Protein AF-A0A0F4YP78-F1 (afdb_monomer_lite)

Structure (mmCIF, N/CA/C/O backbone):
data_AF-A0A0F4YP78-F1
#
_entry.id   AF-A0A0F4YP78-F1
#
loop_
_atom_site.group_PDB
_atom_site.id
_atom_site.type_symbol
_atom_site.label_atom_id
_atom_site.label_alt_id
_atom_site.label_comp_id
_atom_site.label_asym_id
_atom_site.label_entity_id
_atom_site.label_seq_id
_atom_site.pdbx_PDB_ins_code
_atom_site.Cartn_x
_atom_site.Cartn_y
_atom_site.Cartn_z
_atom_site.occupancy
_atom_site.B_iso_or_equiv
_atom_site.auth_seq_id
_atom_site.auth_comp_id
_atom_site.auth_asym_id
_atom_site.auth_atom_id
_atom_site.pdbx_PDB_model_num
ATOM 1 N N . MET A 1 1 ? -2.099 15.594 -17.078 1.00 53.84 1 MET A N 1
ATOM 2 C CA . MET A 1 1 ? -1.455 16.012 -15.814 1.00 53.84 1 MET A CA 1
ATOM 3 C C . MET A 1 1 ? -0.494 14.902 -15.404 1.00 53.84 1 MET A C 1
ATOM 5 O O . MET A 1 1 ? -0.903 13.753 -15.462 1.00 53.84 1 MET A O 1
ATOM 9 N N . ASN A 1 2 ? 0.774 15.200 -15.106 1.00 85.25 2 ASN A N 1
ATOM 10 C CA . ASN A 1 2 ? 1.758 14.196 -14.670 1.00 85.25 2 ASN A CA 1
ATOM 11 C C . ASN A 1 2 ? 1.675 14.054 -13.140 1.00 85.25 2 ASN A C 1
ATOM 13 O O . ASN A 1 2 ? 1.808 15.065 -12.454 1.00 85.25 2 ASN A O 1
ATOM 17 N N . GLU A 1 3 ? 1.480 12.836 -12.626 1.00 90.50 3 GLU A N 1
ATOM 18 C CA . GLU A 1 3 ? 1.383 12.524 -11.187 1.00 90.50 3 GLU A CA 1
ATOM 19 C C . GLU A 1 3 ? 2.529 13.145 -10.375 1.00 90.50 3 GLU A C 1
ATOM 21 O O . GLU A 1 3 ? 2.321 13.723 -9.315 1.00 90.50 3 GLU A O 1
ATOM 26 N N . LEU A 1 4 ? 3.748 13.123 -10.926 1.00 90.31 4 LEU A N 1
ATOM 27 C CA . LEU A 1 4 ? 4.929 13.691 -10.278 1.00 90.31 4 LEU A CA 1
ATOM 28 C C . LEU A 1 4 ? 4.830 15.213 -10.097 1.00 90.31 4 LEU A C 1
ATOM 30 O O . LEU A 1 4 ? 5.313 15.756 -9.107 1.00 90.31 4 LEU A O 1
ATOM 34 N N . GLN A 1 5 ? 4.237 15.911 -11.068 1.00 90.88 5 GLN A N 1
ATOM 35 C CA . GLN A 1 5 ? 4.017 17.358 -10.978 1.00 90.88 5 GLN A CA 1
ATOM 36 C C . GLN A 1 5 ? 2.891 17.663 -9.996 1.00 90.88 5 GLN A C 1
ATOM 38 O O . GLN A 1 5 ? 3.011 18.585 -9.196 1.00 90.88 5 GLN A O 1
ATOM 43 N N . TRP A 1 6 ? 1.833 16.850 -10.013 1.00 92.44 6 TRP A N 1
ATOM 44 C CA . TRP A 1 6 ? 0.751 16.971 -9.047 1.00 92.44 6 TRP A CA 1
ATOM 45 C C . TRP A 1 6 ? 1.264 16.803 -7.607 1.00 92.44 6 TRP A C 1
ATOM 47 O O . TRP A 1 6 ? 1.020 17.677 -6.777 1.00 92.44 6 TRP A O 1
ATOM 57 N N . ALA A 1 7 ? 2.069 15.770 -7.335 1.00 93.25 7 ALA A N 1
ATOM 58 C CA . ALA A 1 7 ? 2.615 15.511 -6.003 1.00 93.25 7 ALA A CA 1
ATOM 59 C C . ALA A 1 7 ? 3.475 16.678 -5.492 1.00 93.25 7 ALA A C 1
ATOM 61 O O . ALA A 1 7 ? 3.346 17.090 -4.346 1.00 93.25 7 ALA A O 1
ATOM 62 N N . LYS A 1 8 ? 4.299 17.279 -6.359 1.00 92.81 8 LYS A N 1
ATOM 63 C CA . LYS A 1 8 ? 5.134 18.438 -6.000 1.00 92.81 8 LYS A CA 1
ATOM 64 C C . LYS A 1 8 ? 4.330 19.689 -5.655 1.00 92.81 8 LYS A C 1
ATOM 66 O O . LYS A 1 8 ? 4.763 20.474 -4.820 1.00 92.81 8 LYS A O 1
ATOM 71 N N . SER A 1 9 ? 3.210 19.913 -6.337 1.00 93.69 9 SER A N 1
ATOM 72 C CA . SER A 1 9 ? 2.432 21.147 -6.193 1.00 93.69 9 SER A CA 1
ATOM 73 C C . SER A 1 9 ? 1.326 21.054 -5.146 1.00 93.69 9 SER A C 1
ATOM 75 O O . SER A 1 9 ? 0.954 22.081 -4.580 1.00 93.69 9 SER A O 1
ATOM 77 N N . TYR A 1 10 ? 0.784 19.857 -4.905 1.00 93.44 10 TYR A N 1
ATOM 78 C CA . TYR A 1 10 ? -0.465 19.699 -4.157 1.00 93.44 10 TYR A CA 1
ATOM 79 C C . TYR A 1 10 ? -0.409 18.687 -3.010 1.00 93.44 10 TYR A C 1
ATOM 81 O O . TYR A 1 10 ? -1.218 18.818 -2.089 1.00 93.44 10 TYR A O 1
ATOM 89 N N . ALA A 1 11 ? 0.513 17.716 -3.012 1.00 93.94 11 ALA A N 1
ATOM 90 C CA . ALA A 1 11 ? 0.571 16.741 -1.925 1.00 93.94 11 ALA A CA 1
ATOM 91 C C . ALA A 1 11 ? 1.007 17.415 -0.615 1.00 93.94 11 ALA A C 1
ATOM 93 O O . ALA A 1 11 ? 1.913 18.249 -0.581 1.00 93.94 11 ALA A O 1
ATOM 94 N N . ARG A 1 12 ? 0.345 17.045 0.483 1.00 94.81 12 ARG A N 1
ATOM 95 C CA . ARG A 1 12 ? 0.611 17.565 1.829 1.00 94.81 12 ARG A CA 1
ATOM 96 C C . ARG A 1 12 ? 0.970 16.420 2.763 1.00 94.81 12 ARG A C 1
ATOM 98 O O . ARG A 1 12 ? 0.323 15.382 2.641 1.00 94.81 12 ARG A O 1
ATOM 105 N N . PRO A 1 13 ? 1.927 16.606 3.693 1.00 95.56 13 PRO A N 1
ATOM 106 C CA . PRO A 1 13 ? 2.252 15.594 4.690 1.00 95.56 13 PRO A CA 1
ATOM 107 C C . PRO A 1 13 ? 1.008 15.099 5.427 1.00 95.56 13 PRO A C 1
ATOM 109 O O . PRO A 1 13 ? 0.122 15.894 5.752 1.00 95.56 13 PRO A O 1
ATOM 112 N N . ARG A 1 14 ? 0.957 13.796 5.697 1.00 93.94 14 ARG A N 1
ATOM 113 C CA . ARG A 1 14 ? -0.170 13.139 6.369 1.00 93.94 14 ARG A CA 1
ATOM 114 C C . ARG A 1 14 ? 0.339 12.112 7.369 1.00 93.94 14 ARG A C 1
ATOM 116 O O . ARG A 1 14 ? 1.411 11.541 7.183 1.00 93.94 14 ARG A O 1
ATOM 123 N N . MET A 1 15 ? -0.409 11.895 8.445 1.00 94.50 15 MET A N 1
ATOM 124 C CA . MET A 1 15 ? -0.016 10.904 9.440 1.00 94.50 15 MET A CA 1
ATOM 125 C C . MET A 1 15 ? -0.328 9.495 8.926 1.00 94.50 15 MET A C 1
ATOM 127 O O . MET A 1 15 ? -1.436 9.249 8.461 1.00 94.50 15 MET A O 1
ATOM 131 N N . ASN A 1 16 ? 0.645 8.588 9.014 1.00 93.88 16 ASN A N 1
ATOM 132 C CA . ASN A 1 16 ? 0.468 7.162 8.746 1.00 93.88 16 ASN A CA 1
ATOM 133 C C . ASN A 1 16 ? 0.907 6.388 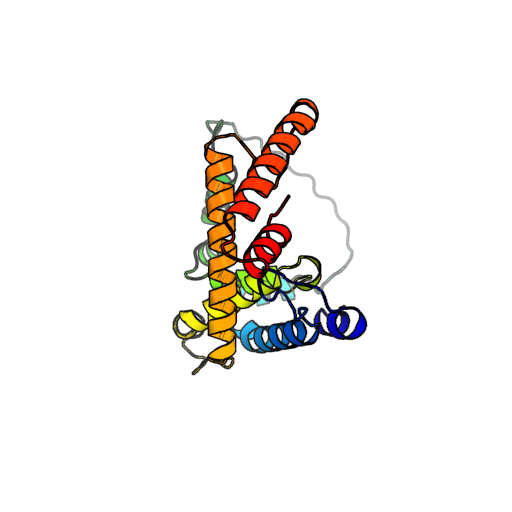9.996 1.00 93.88 16 ASN A C 1
ATOM 135 O O . ASN A 1 16 ? 2.094 6.108 10.174 1.00 93.88 16 ASN A O 1
ATOM 139 N N . TYR A 1 17 ? -0.059 6.044 10.849 1.00 95.12 17 TYR A N 1
ATOM 140 C CA . TYR A 1 17 ? 0.193 5.364 12.122 1.00 95.12 17 TYR A CA 1
ATOM 141 C C . TYR A 1 17 ? 0.724 3.938 11.963 1.00 95.12 17 TYR A C 1
ATOM 143 O O . TYR A 1 17 ? 1.377 3.438 12.875 1.00 95.12 17 TYR A O 1
ATOM 151 N N . TYR A 1 18 ? 0.531 3.314 10.794 1.00 93.81 18 TYR A N 1
ATOM 152 C CA . TYR A 1 18 ? 1.158 2.028 10.484 1.00 93.81 18 TYR A CA 1
ATOM 153 C C . TYR A 1 18 ? 2.679 2.156 10.313 1.00 93.81 18 TYR A C 1
ATOM 155 O O . TYR A 1 18 ? 3.414 1.195 10.525 1.00 93.81 18 TYR A O 1
ATOM 163 N N . ARG A 1 19 ? 3.167 3.353 9.961 1.00 92.44 19 ARG A N 1
ATOM 164 C CA . ARG A 1 19 ? 4.590 3.639 9.742 1.00 92.44 19 ARG A CA 1
ATOM 165 C C . ARG A 1 19 ? 5.250 4.346 10.923 1.00 92.44 19 ARG A C 1
ATOM 167 O O . ARG A 1 19 ? 6.400 4.053 11.247 1.00 92.44 19 ARG A O 1
ATOM 174 N N . SER A 1 20 ? 4.575 5.323 11.529 1.00 93.31 20 SER A N 1
ATOM 175 C CA . SER A 1 20 ? 5.106 6.094 12.656 1.00 93.31 20 SER A CA 1
ATOM 176 C C . SER A 1 20 ? 4.002 6.787 13.454 1.00 93.31 20 SER A C 1
ATOM 178 O O . SER A 1 20 ? 3.029 7.283 12.898 1.00 93.31 20 SER A O 1
ATOM 180 N N . MET A 1 21 ? 4.211 6.889 14.768 1.00 93.69 21 MET A N 1
ATOM 181 C CA . MET A 1 21 ? 3.357 7.659 15.682 1.00 93.69 21 MET A CA 1
ATOM 182 C C . MET A 1 21 ? 3.727 9.147 15.756 1.00 93.69 21 MET A C 1
ATOM 184 O O . MET A 1 21 ? 2.937 9.956 16.233 1.00 93.69 21 MET A O 1
ATOM 188 N N . GLU A 1 22 ? 4.937 9.507 15.327 1.00 92.75 22 GLU A N 1
ATOM 189 C CA . GLU A 1 22 ? 5.523 10.835 15.562 1.00 92.75 22 GLU A CA 1
ATOM 190 C C . GLU A 1 22 ? 5.808 11.581 14.259 1.00 92.75 22 GLU A C 1
ATOM 192 O O . GLU A 1 22 ? 5.744 12.811 14.208 1.00 92.75 22 GLU A O 1
ATOM 197 N N . HIS A 1 23 ? 6.141 10.849 13.196 1.00 93.94 23 HIS A N 1
ATOM 198 C CA . HIS A 1 23 ? 6.606 11.432 11.948 1.00 93.94 23 HIS A CA 1
ATOM 199 C C . HIS A 1 23 ? 5.591 11.189 10.830 1.00 93.94 23 HIS A C 1
ATOM 201 O O . HIS A 1 23 ? 5.348 10.034 10.477 1.00 93.94 23 HIS A O 1
ATOM 207 N N . PRO A 1 24 ? 5.014 12.253 10.242 1.00 94.50 24 PRO A N 1
ATOM 208 C CA . PRO A 1 24 ? 4.116 12.094 9.113 1.00 94.50 24 PRO A CA 1
ATOM 209 C C . PRO A 1 24 ? 4.869 11.567 7.891 1.00 94.50 24 PRO A C 1
ATOM 211 O O . PRO A 1 24 ? 6.051 11.850 7.685 1.00 94.50 24 PRO A O 1
ATOM 214 N N . GLU A 1 25 ? 4.146 10.849 7.042 1.00 93.88 25 GLU A N 1
ATOM 215 C CA . GLU A 1 25 ? 4.590 10.538 5.694 1.00 93.88 25 GLU A CA 1
ATOM 216 C C . GLU A 1 25 ? 4.619 11.825 4.866 1.00 93.88 25 GLU A C 1
ATOM 218 O O . GLU A 1 25 ? 3.674 12.625 4.883 1.00 93.88 25 GLU A O 1
ATOM 223 N N . THR A 1 26 ? 5.720 12.045 4.151 1.00 95.19 26 THR A N 1
ATOM 224 C CA . THR A 1 26 ? 5.970 13.291 3.423 1.00 95.19 26 THR A CA 1
ATOM 225 C C . THR A 1 26 ? 5.747 13.122 1.919 1.00 95.19 26 THR A C 1
ATOM 227 O O . THR A 1 26 ? 5.953 12.032 1.382 1.00 95.19 26 THR A O 1
ATOM 230 N N . PRO A 1 27 ? 5.384 14.193 1.189 1.00 95.00 27 PRO A N 1
ATOM 231 C CA . PRO A 1 27 ? 5.344 14.160 -0.273 1.00 95.00 27 PRO A CA 1
ATOM 232 C C . PRO A 1 27 ? 6.657 13.681 -0.906 1.00 95.00 27 PRO A C 1
ATOM 234 O O . PRO A 1 27 ? 6.632 13.037 -1.954 1.00 95.00 27 PRO A O 1
ATOM 237 N N . ASP A 1 28 ? 7.796 13.943 -0.261 1.00 95.62 28 ASP A N 1
ATOM 238 C CA . ASP A 1 28 ? 9.112 13.504 -0.728 1.00 95.62 28 ASP A CA 1
ATOM 239 C C . ASP A 1 28 ? 9.262 11.977 -0.709 1.00 95.62 28 ASP A C 1
ATOM 241 O O . ASP A 1 28 ? 9.860 11.418 -1.633 1.00 95.62 28 ASP A O 1
ATOM 245 N N . ASP A 1 29 ? 8.660 11.284 0.267 1.00 93.69 29 ASP A N 1
ATOM 246 C CA . ASP A 1 29 ? 8.590 9.817 0.278 1.00 93.69 29 ASP A CA 1
ATOM 247 C C . ASP A 1 29 ? 7.898 9.303 -0.995 1.00 93.69 29 ASP A C 1
ATOM 249 O O . ASP A 1 29 ? 8.393 8.393 -1.669 1.00 93.69 29 ASP A O 1
ATOM 253 N N . TYR A 1 30 ? 6.779 9.928 -1.371 1.00 94.94 30 TYR A N 1
ATOM 254 C CA . TYR A 1 30 ? 6.024 9.545 -2.560 1.00 94.94 30 TYR A CA 1
ATOM 255 C C . TYR A 1 30 ? 6.728 9.909 -3.865 1.00 94.94 30 TYR A C 1
ATOM 257 O O . TYR A 1 30 ? 6.816 9.083 -4.775 1.00 94.94 30 TYR A O 1
ATOM 265 N N . ILE A 1 31 ? 7.295 11.111 -3.953 1.00 95.94 31 ILE A N 1
ATOM 266 C CA . ILE A 1 31 ? 8.070 11.572 -5.111 1.00 95.94 31 ILE A CA 1
ATOM 267 C C . ILE A 1 31 ? 9.289 10.668 -5.337 1.00 95.94 31 ILE A C 1
ATOM 269 O O . ILE A 1 31 ? 9.586 10.305 -6.483 1.00 95.94 31 ILE A O 1
ATOM 273 N N . SER A 1 32 ? 9.979 10.268 -4.264 1.00 96.12 32 SER A N 1
ATOM 274 C CA . SER A 1 32 ? 11.085 9.308 -4.318 1.00 96.12 32 SER A CA 1
ATOM 275 C C . SER A 1 32 ? 10.617 7.965 -4.882 1.00 96.12 32 SER A C 1
ATOM 277 O O . SER A 1 32 ? 11.227 7.429 -5.814 1.00 96.12 32 SER A O 1
ATOM 279 N N . LEU A 1 33 ? 9.482 7.455 -4.399 1.00 96.12 33 LEU A N 1
ATOM 280 C CA . LEU A 1 33 ? 8.928 6.178 -4.840 1.00 96.12 33 LEU A CA 1
ATOM 281 C C . LEU A 1 33 ? 8.454 6.205 -6.303 1.00 96.12 33 LEU A C 1
ATOM 283 O O . LEU A 1 33 ? 8.761 5.286 -7.064 1.00 96.12 33 LEU A O 1
ATOM 287 N N . LEU A 1 34 ? 7.800 7.287 -6.737 1.00 95.94 34 LEU A N 1
ATOM 288 C CA . LEU A 1 34 ? 7.454 7.522 -8.143 1.00 95.94 34 LEU A CA 1
ATOM 289 C C . LEU A 1 34 ? 8.701 7.575 -9.028 1.00 95.94 34 LEU A C 1
ATOM 291 O O . LEU A 1 34 ? 8.722 6.986 -10.106 1.00 95.94 34 LEU A O 1
ATOM 295 N N . SER A 1 35 ? 9.760 8.242 -8.570 1.00 96.12 35 SER A N 1
ATOM 296 C CA . SER A 1 35 ? 11.020 8.331 -9.313 1.00 96.12 35 SER A CA 1
ATOM 297 C C . SER A 1 35 ? 11.673 6.956 -9.483 1.00 96.12 35 SER A C 1
ATOM 299 O O . SER A 1 35 ? 12.192 6.645 -10.555 1.00 96.12 35 SER A O 1
ATOM 301 N N . ARG A 1 36 ? 11.610 6.102 -8.453 1.00 97.44 36 ARG A N 1
ATOM 302 C CA . ARG A 1 36 ? 12.039 4.696 -8.527 1.00 97.44 36 ARG A CA 1
ATOM 303 C C . ARG A 1 36 ? 11.170 3.902 -9.506 1.00 97.44 36 ARG A C 1
ATOM 305 O O . ARG A 1 36 ? 11.707 3.227 -10.380 1.00 97.44 36 ARG A O 1
ATOM 312 N N . TYR A 1 37 ? 9.849 4.038 -9.426 1.00 96.44 37 TYR A N 1
ATOM 313 C CA . TYR A 1 37 ? 8.928 3.406 -10.372 1.00 96.44 37 TYR A CA 1
ATOM 314 C C . TYR A 1 37 ? 9.220 3.801 -11.825 1.00 96.44 37 TYR A C 1
ATOM 316 O O . TYR A 1 37 ? 9.281 2.925 -12.681 1.00 96.44 37 TYR A O 1
ATOM 324 N N . LEU A 1 38 ? 9.482 5.079 -12.115 1.00 95.25 38 LEU A N 1
ATOM 325 C CA . LEU A 1 38 ? 9.777 5.541 -13.477 1.00 95.25 38 LEU A CA 1
ATOM 326 C C . LEU A 1 38 ? 11.057 4.922 -14.060 1.00 95.25 38 LEU A C 1
ATOM 328 O O . LEU A 1 38 ? 11.125 4.712 -15.268 1.00 95.25 38 LEU A O 1
ATOM 332 N N . LYS A 1 39 ? 12.044 4.577 -13.222 1.00 95.62 39 LYS A N 1
ATOM 333 C CA . LYS A 1 39 ? 13.236 3.823 -13.655 1.00 95.62 39 LYS A CA 1
ATOM 334 C C . LYS A 1 39 ? 12.917 2.365 -13.998 1.00 95.62 39 LYS A C 1
ATOM 336 O O . LYS A 1 39 ? 13.588 1.784 -14.843 1.00 95.62 39 LYS A O 1
ATOM 341 N N . LEU A 1 40 ? 11.911 1.777 -13.348 1.00 95.12 40 LEU A N 1
ATOM 342 C CA . LEU A 1 40 ? 11.483 0.391 -13.567 1.00 95.12 40 LEU A CA 1
ATOM 343 C C . LEU A 1 40 ? 10.460 0.261 -14.702 1.00 95.12 40 LEU A C 1
ATOM 345 O O . LEU A 1 40 ? 10.451 -0.752 -15.396 1.00 95.12 40 LEU A O 1
ATOM 349 N N . ALA A 1 41 ? 9.621 1.277 -14.917 1.00 93.94 41 ALA A N 1
ATOM 350 C CA . ALA A 1 41 ? 8.484 1.247 -15.834 1.00 93.94 41 ALA A CA 1
ATOM 351 C C . ALA A 1 41 ? 8.802 0.729 -17.255 1.00 93.94 41 ALA A C 1
ATOM 353 O O . ALA A 1 41 ? 8.021 -0.093 -17.744 1.00 93.94 41 ALA A O 1
ATOM 354 N N . PRO A 1 42 ? 9.934 1.092 -17.903 1.00 92.50 42 PRO A N 1
ATOM 355 C CA . PRO A 1 42 ? 10.280 0.570 -19.229 1.00 92.50 42 PRO A CA 1
ATOM 356 C C . PRO A 1 42 ? 10.415 -0.958 -19.288 1.00 92.50 42 PRO A C 1
ATOM 358 O O . PRO A 1 42 ? 10.181 -1.553 -20.334 1.00 92.50 42 PRO A O 1
ATOM 361 N N . TYR A 1 43 ? 10.756 -1.597 -18.167 1.00 91.88 43 TYR A N 1
ATOM 362 C CA . TYR A 1 43 ? 10.971 -3.043 -18.068 1.00 91.88 43 TYR A CA 1
ATOM 363 C C . TYR A 1 43 ? 9.709 -3.814 -17.659 1.00 91.88 43 TYR A C 1
ATOM 3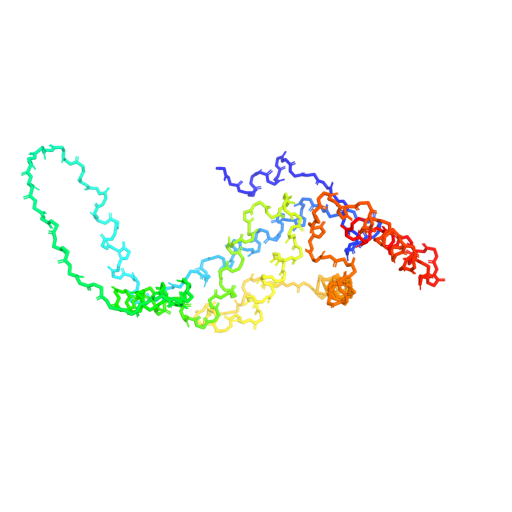65 O O . TYR A 1 43 ? 9.650 -5.040 -17.780 1.00 91.88 43 TYR A O 1
ATOM 373 N N . LEU A 1 44 ? 8.683 -3.115 -17.161 1.00 90.06 44 LEU A N 1
ATOM 374 C CA . LEU A 1 44 ? 7.422 -3.731 -16.739 1.00 90.06 44 LEU A CA 1
ATOM 375 C C . LEU A 1 44 ? 6.510 -4.041 -17.928 1.00 90.06 44 LEU A C 1
ATOM 377 O O . LEU A 1 44 ? 5.740 -5.003 -17.871 1.00 90.06 44 LEU A O 1
ATOM 381 N N . VAL A 1 45 ? 6.624 -3.269 -19.011 1.00 81.12 45 VAL A N 1
ATOM 382 C CA . VAL A 1 45 ? 5.904 -3.516 -20.262 1.00 81.12 45 VAL A CA 1
ATOM 383 C C . VAL A 1 45 ? 6.529 -4.727 -20.950 1.00 81.12 45 VAL A C 1
ATOM 385 O O . VAL A 1 45 ? 7.723 -4.764 -21.230 1.00 81.12 45 VAL A O 1
ATOM 388 N N . THR A 1 46 ? 5.729 -5.763 -21.193 1.00 66.69 46 THR A N 1
ATOM 389 C CA . THR A 1 46 ? 6.211 -6.978 -21.849 1.00 66.69 46 THR A CA 1
ATOM 390 C C . THR A 1 46 ? 6.553 -6.687 -23.307 1.00 66.69 46 THR A C 1
ATOM 392 O O . THR A 1 46 ? 5.651 -6.588 -24.139 1.00 66.69 46 THR A O 1
ATOM 395 N N . ASN A 1 47 ? 7.842 -6.646 -23.638 1.00 54.59 47 ASN A N 1
ATOM 396 C CA . ASN A 1 47 ? 8.310 -6.781 -25.016 1.00 54.59 47 ASN A CA 1
ATOM 397 C C . ASN A 1 47 ? 8.240 -8.259 -25.414 1.00 54.59 47 ASN A C 1
ATOM 399 O O . ASN A 1 47 ? 9.259 -8.930 -25.551 1.00 54.59 47 ASN A O 1
ATOM 403 N N . SER A 1 48 ? 7.029 -8.806 -25.554 1.00 49.00 48 SER A N 1
ATOM 404 C CA . SER A 1 48 ? 6.909 -10.081 -26.257 1.00 49.00 48 SER A CA 1
ATOM 405 C C . SER A 1 48 ? 7.193 -9.818 -27.740 1.00 49.00 48 SER A C 1
ATOM 407 O O . SER A 1 48 ? 6.525 -8.955 -28.321 1.00 49.00 48 SER A O 1
ATOM 409 N N . PRO A 1 49 ? 8.107 -10.556 -28.395 1.00 49.56 49 PRO A N 1
ATOM 410 C CA . PRO A 1 49 ? 8.329 -10.430 -29.836 1.00 49.56 49 PRO A CA 1
ATOM 411 C C . PRO A 1 49 ? 7.050 -10.684 -30.656 1.00 49.56 49 PRO A C 1
ATOM 413 O O . PRO A 1 49 ? 6.929 -10.176 -31.766 1.00 49.56 49 PRO A O 1
ATOM 416 N N . SER A 1 50 ? 6.049 -11.377 -30.093 1.00 48.97 50 SER A N 1
ATOM 417 C CA . SER A 1 50 ? 4.730 -11.558 -30.718 1.00 48.97 50 SER A CA 1
ATOM 418 C C . SER A 1 50 ? 3.839 -10.310 -30.692 1.00 48.97 50 SER A C 1
ATOM 420 O O . SER A 1 50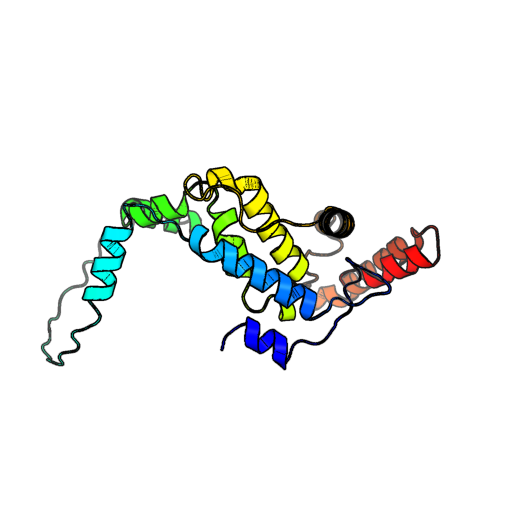 ? 2.908 -10.219 -31.483 1.00 48.97 50 SER A O 1
ATOM 422 N N . VAL A 1 51 ? 4.090 -9.351 -29.794 1.00 47.97 51 VAL A N 1
ATOM 423 C CA . VAL A 1 51 ? 3.265 -8.142 -29.632 1.00 47.97 51 VAL A CA 1
ATOM 424 C C . VAL A 1 51 ? 3.732 -7.031 -30.575 1.00 47.97 51 VAL A C 1
ATOM 426 O O . VAL A 1 51 ? 2.889 -6.293 -31.078 1.00 47.97 51 VAL A O 1
ATOM 429 N N . ASN A 1 52 ? 5.024 -6.970 -30.927 1.00 42.97 52 ASN A N 1
ATOM 430 C CA . ASN A 1 52 ? 5.571 -5.964 -31.854 1.00 42.97 52 ASN A CA 1
ATOM 431 C C . ASN A 1 52 ? 4.907 -5.973 -33.245 1.00 42.97 52 ASN A C 1
ATOM 433 O O . ASN A 1 52 ? 4.754 -4.912 -33.847 1.00 42.97 52 ASN A O 1
ATOM 437 N N . GLY A 1 53 ? 4.437 -7.130 -33.730 1.00 44.59 53 GLY A N 1
ATOM 438 C CA . GLY A 1 53 ? 3.660 -7.209 -34.976 1.00 44.59 53 GLY A CA 1
ATOM 439 C C . GLY A 1 53 ? 2.261 -6.584 -34.875 1.00 44.59 53 GLY A C 1
ATOM 440 O O . GLY A 1 53 ? 1.757 -6.030 -35.849 1.00 44.59 53 GLY A O 1
ATOM 441 N N . TYR A 1 54 ? 1.649 -6.604 -33.687 1.00 43.97 54 TYR A N 1
ATOM 442 C CA . TYR A 1 54 ? 0.302 -6.076 -33.453 1.00 43.97 54 TYR A CA 1
ATOM 443 C C . TYR A 1 54 ? 0.289 -4.573 -33.149 1.00 43.97 54 TYR A C 1
ATOM 445 O O . TYR A 1 54 ? -0.611 -3.878 -33.622 1.00 43.97 54 TYR A O 1
ATOM 453 N N . ILE A 1 55 ? 1.284 -4.038 -32.423 1.00 44.62 55 ILE A N 1
ATOM 454 C CA . ILE A 1 55 ? 1.338 -2.585 -32.145 1.00 44.62 55 ILE A CA 1
ATOM 455 C C . ILE A 1 55 ? 1.556 -1.791 -33.441 1.00 44.62 55 ILE A C 1
ATOM 457 O O . ILE A 1 55 ? 0.979 -0.717 -33.611 1.00 44.62 55 ILE A O 1
ATOM 461 N N . SER A 1 56 ? 2.314 -2.355 -34.392 1.00 42.53 56 SER A N 1
ATOM 462 C CA . SER A 1 56 ? 2.486 -1.752 -35.715 1.00 42.53 56 SER A CA 1
ATOM 463 C C . SER A 1 56 ? 1.180 -1.730 -36.519 1.00 42.53 56 SER A C 1
ATOM 465 O O . SER A 1 56 ? 0.907 -0.735 -37.174 1.00 42.53 56 SER A O 1
ATOM 467 N N . GLY A 1 57 ? 0.336 -2.767 -36.445 1.00 38.53 57 GLY A N 1
ATOM 468 C CA . GLY A 1 57 ? -0.958 -2.785 -37.147 1.00 38.53 57 GLY A CA 1
ATOM 469 C C . GLY A 1 57 ? -2.010 -1.843 -36.544 1.00 38.53 57 GLY A C 1
ATOM 470 O O . GLY A 1 57 ? -2.803 -1.241 -37.270 1.00 38.53 57 GLY A O 1
ATOM 471 N N . PHE A 1 58 ? -2.002 -1.663 -35.220 1.00 38.28 58 PHE A N 1
ATOM 472 C CA . PHE A 1 58 ? -2.981 -0.806 -34.542 1.00 38.28 58 PHE A CA 1
ATOM 473 C C . PHE A 1 58 ? 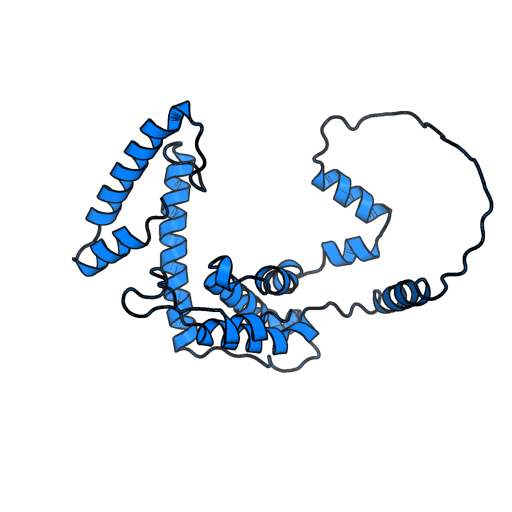-2.685 0.692 -34.728 1.00 38.28 58 PHE A C 1
ATOM 475 O O . PHE A 1 58 ? -3.614 1.482 -34.887 1.00 38.28 58 PHE A O 1
ATOM 482 N N . LEU A 1 59 ? -1.406 1.086 -34.779 1.00 36.53 59 LEU A N 1
ATOM 483 C CA . LEU A 1 59 ? -1.008 2.479 -35.024 1.00 36.53 59 LEU A CA 1
ATOM 484 C C . LEU A 1 59 ? -1.121 2.891 -36.502 1.00 36.53 59 LEU A C 1
ATOM 486 O O . LEU A 1 59 ? -1.351 4.065 -36.779 1.00 36.53 59 LEU A O 1
ATOM 490 N N . THR A 1 60 ? -1.039 1.955 -37.453 1.00 36.03 60 THR A N 1
ATOM 491 C CA . THR A 1 60 ? -1.227 2.263 -38.885 1.00 36.03 60 THR A CA 1
ATOM 492 C C . THR A 1 60 ? -2.701 2.435 -39.277 1.00 36.03 60 THR A C 1
ATOM 494 O O . THR A 1 60 ? -2.992 3.106 -40.261 1.00 36.03 60 THR A O 1
ATOM 497 N N . THR A 1 61 ? -3.653 1.918 -38.491 1.00 35.19 61 THR A N 1
ATOM 498 C CA . THR A 1 61 ? -5.091 1.970 -38.842 1.00 35.19 61 THR A CA 1
ATOM 499 C C . THR A 1 61 ? -5.830 3.190 -38.255 1.00 35.19 61 THR A C 1
ATOM 501 O O . THR A 1 61 ? -7.033 3.333 -38.437 1.00 35.19 61 THR A O 1
ATOM 504 N N . GLN A 1 62 ? -5.137 4.106 -37.566 1.00 45.25 62 GLN A N 1
ATOM 505 C CA . GLN A 1 62 ? -5.730 5.331 -36.988 1.00 45.25 62 GLN A CA 1
ATOM 506 C C . GLN A 1 62 ? -5.170 6.636 -37.589 1.00 45.25 62 GLN A C 1
ATOM 508 O O . GLN A 1 62 ? -5.304 7.700 -36.991 1.00 45.25 62 GLN A O 1
ATOM 513 N N . ILE A 1 63 ? -4.586 6.589 -38.795 1.00 44.16 63 ILE A N 1
ATOM 514 C CA . ILE A 1 63 ? -4.292 7.790 -39.601 1.00 44.16 63 ILE A CA 1
ATOM 515 C C . ILE A 1 63 ? -4.744 7.556 -41.049 1.00 44.16 63 ILE A C 1
ATOM 517 O O . ILE A 1 63 ? -3.951 7.414 -41.974 1.00 44.16 63 ILE A O 1
ATOM 521 N N . SER A 1 64 ? -6.056 7.468 -41.238 1.00 31.83 64 SER A N 1
ATOM 522 C CA . SER A 1 64 ? -6.742 7.821 -42.487 1.00 31.83 64 SER A CA 1
ATOM 523 C C . SER A 1 64 ? -8.211 8.013 -42.153 1.00 31.83 64 SER A C 1
ATOM 525 O O . SER A 1 64 ? -9.022 7.095 -42.235 1.00 31.83 64 SER A O 1
ATOM 527 N N . THR A 1 65 ? -8.533 9.217 -41.692 1.00 35.12 65 THR A N 1
ATOM 528 C CA . THR A 1 65 ? -9.911 9.685 -41.609 1.00 35.12 65 THR A CA 1
ATOM 529 C C . THR A 1 65 ? -10.237 10.324 -42.949 1.00 35.12 65 THR A C 1
ATOM 531 O O . THR A 1 65 ? -10.051 11.525 -43.104 1.00 35.12 65 THR A O 1
ATOM 534 N N . ASP A 1 66 ? -10.712 9.526 -43.902 1.00 27.80 66 ASP A N 1
ATOM 535 C CA . ASP A 1 66 ? -11.448 10.060 -45.043 1.00 27.80 66 ASP A CA 1
ATOM 536 C C . ASP A 1 66 ? -12.928 9.730 -44.878 1.00 27.80 66 ASP A C 1
ATOM 538 O O . ASP A 1 66 ? -13.355 8.580 -44.757 1.00 27.80 66 ASP A O 1
ATOM 542 N N . ALA A 1 67 ? -13.701 10.808 -44.810 1.00 38.44 67 ALA A N 1
ATOM 543 C CA . ALA A 1 67 ? -15.144 10.816 -44.797 1.00 38.44 67 ALA A CA 1
ATOM 544 C C . ALA A 1 67 ? -15.677 10.355 -46.161 1.00 38.44 67 ALA A C 1
ATOM 546 O O . ALA A 1 67 ? -15.378 10.951 -47.192 1.00 38.44 67 ALA A O 1
ATOM 547 N N . GLY A 1 68 ? -16.523 9.328 -46.159 1.00 28.48 68 GLY A N 1
ATOM 548 C CA . GLY A 1 68 ? -17.228 8.875 -47.352 1.00 28.48 68 GLY A CA 1
ATOM 549 C C . GLY A 1 68 ? -18.310 7.872 -46.987 1.00 28.48 68 GLY A C 1
ATOM 550 O O . GLY A 1 68 ? -18.020 6.743 -46.611 1.00 28.48 68 GLY A O 1
ATOM 551 N N . ALA A 1 69 ? -19.564 8.311 -47.056 1.00 36.16 69 ALA A N 1
ATOM 552 C CA . ALA A 1 69 ? -20.746 7.484 -46.863 1.00 36.16 69 ALA A CA 1
ATOM 553 C C . ALA A 1 69 ? -20.785 6.292 -47.834 1.00 36.16 69 ALA A C 1
ATOM 555 O O . ALA A 1 69 ? -20.346 6.432 -48.970 1.00 36.16 69 ALA A O 1
ATOM 556 N N . LEU A 1 70 ? -21.398 5.179 -47.410 1.00 29.59 70 LEU A N 1
ATOM 557 C CA . LEU A 1 70 ? -22.404 4.415 -48.167 1.00 29.59 70 LEU A CA 1
ATOM 558 C C . LEU A 1 70 ? -22.933 3.252 -47.309 1.00 29.59 70 LEU A C 1
ATOM 560 O O . LEU A 1 70 ? -22.192 2.590 -46.588 1.00 29.59 70 LEU A O 1
ATOM 564 N N . GLY A 1 71 ? -24.252 3.064 -47.359 1.00 30.42 71 GLY A N 1
ATOM 565 C CA . GLY A 1 71 ? -24.981 2.070 -46.582 1.00 30.42 71 GLY A CA 1
ATOM 566 C C . GLY A 1 71 ? -24.692 0.625 -46.987 1.00 30.42 71 GLY A C 1
ATOM 567 O O . GLY A 1 71 ? -24.304 0.328 -48.113 1.00 30.42 71 GLY A O 1
ATOM 568 N N . GLY A 1 72 ? -24.957 -0.276 -46.046 1.00 26.80 72 GLY A N 1
ATOM 569 C CA . GLY A 1 72 ? -24.890 -1.717 -46.240 1.00 26.80 72 GLY A CA 1
ATOM 570 C C . GLY A 1 72 ? -25.562 -2.423 -45.072 1.00 26.80 72 GLY A C 1
ATOM 571 O O . GLY A 1 72 ? -24.941 -2.701 -44.052 1.00 26.80 72 GLY A O 1
ATOM 572 N N . SER A 1 73 ? -26.860 -2.665 -45.210 1.00 32.06 73 SER A N 1
ATOM 573 C CA . SER A 1 73 ? -27.630 -3.610 -44.409 1.00 32.06 73 SER A CA 1
ATOM 574 C C . SER A 1 73 ? -27.103 -5.033 -44.612 1.00 32.06 73 SER A C 1
ATOM 576 O O . SER A 1 73 ? -26.885 -5.429 -45.753 1.00 32.06 73 SER A O 1
ATOM 578 N N . SER A 1 74 ? -26.943 -5.799 -43.524 1.00 34.44 74 SER A N 1
ATOM 579 C CA . SER A 1 74 ? -27.068 -7.275 -43.407 1.00 34.44 74 SER A CA 1
ATOM 580 C C . SER A 1 74 ? -26.375 -7.741 -42.125 1.00 34.44 74 SER A C 1
ATOM 582 O O . SER A 1 74 ? -25.348 -7.193 -41.758 1.00 34.44 74 SER A O 1
ATOM 584 N N . GLN A 1 75 ? -26.791 -8.760 -41.389 1.00 30.41 75 GLN A N 1
ATOM 585 C CA . GLN A 1 75 ? -28.007 -9.559 -41.294 1.00 30.41 75 GLN A CA 1
ATOM 586 C C . GLN A 1 75 ? -27.879 -10.207 -39.910 1.00 30.41 75 GLN A C 1
ATOM 588 O O . GLN A 1 75 ? -26.800 -10.658 -39.527 1.00 30.41 75 GLN A O 1
ATOM 593 N N . SER A 1 76 ? -28.968 -10.228 -39.151 1.00 36.59 76 SER A N 1
ATOM 594 C CA . SER A 1 76 ? -29.031 -10.953 -37.890 1.00 36.59 76 SER A CA 1
ATOM 595 C C . SER A 1 76 ? -29.179 -12.438 -38.210 1.00 36.59 76 SER A C 1
ATOM 597 O O . SER A 1 76 ? -30.230 -12.856 -38.690 1.00 36.59 76 SER A O 1
ATOM 599 N N . THR A 1 77 ? -28.142 -13.237 -37.974 1.00 30.22 77 THR A N 1
ATOM 600 C CA . THR A 1 77 ? -28.278 -14.695 -37.914 1.00 30.22 77 THR A CA 1
ATOM 601 C C . THR A 1 77 ? -28.294 -15.112 -36.455 1.00 30.22 77 THR A C 1
ATOM 603 O O . THR A 1 77 ? -27.256 -15.332 -35.830 1.00 30.22 77 THR A O 1
ATOM 606 N N . ALA A 1 78 ? -29.507 -15.214 -35.917 1.00 39.09 78 ALA A N 1
ATOM 607 C CA . ALA A 1 78 ? -29.779 -16.009 -34.737 1.00 39.09 78 ALA A CA 1
ATOM 608 C C . ALA A 1 78 ? -29.352 -17.456 -35.016 1.00 39.09 78 ALA A C 1
ATOM 610 O O . ALA A 1 78 ? -29.829 -18.077 -35.961 1.00 39.09 78 ALA A O 1
ATOM 611 N N . THR A 1 79 ? -28.449 -17.992 -34.199 1.00 32.91 79 THR A N 1
ATOM 612 C CA . THR A 1 79 ? -28.261 -19.439 -34.080 1.00 32.91 79 THR A CA 1
ATOM 613 C C . THR A 1 79 ? -28.363 -19.793 -32.604 1.00 32.91 79 THR A C 1
ATOM 615 O O . THR A 1 79 ? -27.489 -19.458 -31.812 1.00 32.91 79 THR A O 1
ATOM 618 N N . THR A 1 80 ? -29.522 -20.365 -32.281 1.00 33.78 80 THR A N 1
ATOM 619 C CA . THR A 1 80 ? -29.745 -21.524 -31.408 1.00 33.78 80 THR A CA 1
ATOM 620 C C . THR A 1 80 ? -28.951 -21.584 -30.105 1.00 33.78 80 THR A C 1
ATOM 622 O O . THR A 1 80 ? -27.752 -21.844 -30.087 1.00 33.78 80 THR A O 1
ATOM 625 N N . GLY A 1 81 ? -29.671 -21.406 -28.996 1.00 43.91 81 GLY A N 1
ATOM 626 C CA . GLY A 1 81 ? -29.155 -21.676 -27.663 1.00 43.91 81 GLY A CA 1
ATOM 627 C C . GLY A 1 81 ? -28.931 -23.164 -27.419 1.00 43.91 81 GLY A C 1
ATOM 628 O O . GLY A 1 81 ? -29.725 -23.988 -27.864 1.00 43.91 81 GLY A O 1
ATOM 629 N N . ASP A 1 82 ? -27.882 -23.470 -26.658 1.00 39.66 82 ASP A N 1
ATOM 630 C CA . ASP A 1 82 ? -27.862 -24.633 -25.779 1.00 39.66 82 ASP A CA 1
ATOM 631 C C . ASP A 1 82 ? -26.829 -24.435 -24.647 1.00 39.66 82 ASP A C 1
ATOM 633 O O . ASP A 1 82 ? -25.672 -24.087 -24.885 1.00 39.66 82 ASP A O 1
ATOM 637 N N . GLY A 1 83 ? -27.282 -24.594 -23.399 1.00 45.19 83 GLY A N 1
ATOM 638 C CA . GLY A 1 83 ? -26.466 -24.926 -22.223 1.00 45.19 83 GLY A CA 1
ATOM 639 C C . GLY A 1 83 ? -25.385 -23.965 -21.694 1.00 45.19 83 GLY A C 1
ATOM 640 O O . GLY A 1 83 ? -24.241 -24.391 -21.570 1.00 45.19 83 GLY A O 1
ATOM 641 N N . LYS A 1 84 ? -25.697 -22.732 -21.252 1.00 51.31 84 LYS A N 1
ATOM 642 C CA . LYS A 1 84 ? -24.800 -21.967 -20.335 1.00 51.31 84 LYS A CA 1
ATOM 643 C C . LYS A 1 84 ? -25.541 -21.172 -19.253 1.00 51.31 84 LYS A C 1
ATOM 645 O O . LYS A 1 84 ? -25.246 -20.006 -19.008 1.00 51.31 84 LYS A O 1
ATOM 650 N N . GLN A 1 85 ? -26.505 -21.790 -18.577 1.00 51.34 85 GLN A N 1
ATOM 651 C CA . GLN A 1 85 ? -27.091 -21.209 -17.366 1.00 51.34 85 GLN A CA 1
ATOM 652 C C . GLN A 1 85 ? -26.278 -21.697 -16.159 1.00 51.34 85 GLN A C 1
ATOM 654 O O . GLN A 1 85 ? -26.423 -22.835 -15.731 1.00 51.34 85 GLN A O 1
ATOM 659 N N . GLY A 1 86 ? -25.354 -20.855 -15.678 1.00 65.75 86 GLY A N 1
ATOM 660 C CA . GLY A 1 86 ? -24.542 -21.128 -14.480 1.00 65.75 86 GLY A CA 1
ATOM 661 C C . GLY A 1 86 ? -23.022 -21.005 -14.636 1.00 65.75 86 GLY A C 1
ATOM 662 O O . GLY A 1 86 ? -22.303 -21.308 -13.689 1.00 65.75 86 GLY A O 1
ATOM 663 N N . MET A 1 87 ? -22.499 -20.576 -15.791 1.00 68.44 87 MET A N 1
ATOM 664 C CA . MET A 1 87 ? -21.053 -20.367 -15.934 1.00 68.44 87 MET A CA 1
ATOM 665 C C . MET A 1 87 ? -20.633 -19.036 -15.299 1.00 68.44 87 MET A C 1
ATOM 667 O O . MET A 1 87 ? -21.199 -17.995 -15.630 1.00 68.44 87 MET A O 1
ATOM 671 N N . ASP A 1 88 ? -19.629 -19.076 -14.419 1.00 89.25 88 ASP A N 1
ATOM 672 C CA . ASP A 1 88 ? -18.978 -17.884 -13.864 1.00 89.25 88 ASP A CA 1
ATOM 673 C C . ASP A 1 88 ? -18.586 -16.905 -14.999 1.00 89.25 88 ASP A C 1
ATOM 675 O O . ASP A 1 88 ? -17.900 -17.317 -15.947 1.00 89.25 88 ASP A O 1
ATOM 679 N N . PRO A 1 89 ? -19.011 -15.623 -14.950 1.00 90.44 89 PRO A N 1
ATOM 680 C CA . PRO A 1 89 ? -18.728 -14.651 -16.004 1.00 90.44 89 PRO A CA 1
ATOM 681 C C . PRO A 1 89 ? -17.237 -14.504 -16.327 1.00 90.44 89 PRO A C 1
ATOM 683 O O . PRO A 1 89 ? -16.876 -14.328 -17.494 1.00 90.44 89 PRO A O 1
ATOM 686 N N . LEU A 1 90 ? -16.359 -14.610 -15.321 1.00 86.25 90 LEU A N 1
ATOM 687 C CA . LEU A 1 90 ? -14.914 -14.535 -15.525 1.00 86.25 90 LEU A CA 1
ATOM 688 C C . LEU A 1 90 ? -14.399 -15.764 -16.285 1.00 86.25 90 LEU A C 1
ATOM 690 O O . LEU A 1 90 ? -13.646 -15.605 -17.249 1.00 86.25 90 LEU A O 1
ATOM 694 N N . ALA A 1 91 ? -14.824 -16.969 -15.904 1.00 88.75 91 ALA A N 1
ATOM 695 C CA . ALA A 1 91 ? -14.488 -18.203 -16.609 1.00 88.75 91 ALA A CA 1
ATOM 696 C C . ALA A 1 91 ? -14.954 -18.175 -18.075 1.00 88.75 91 ALA A C 1
ATOM 698 O O . ALA A 1 91 ? -14.184 -18.518 -18.977 1.00 88.75 91 ALA A O 1
ATOM 699 N N . TYR A 1 92 ? -16.178 -17.701 -18.328 1.00 90.62 92 TYR A N 1
ATOM 700 C CA . TYR A 1 92 ? -16.705 -17.556 -19.685 1.00 90.62 92 TYR A CA 1
ATOM 701 C C . TYR A 1 92 ? -15.885 -16.561 -20.516 1.00 90.62 92 TYR A C 1
ATOM 703 O O . TYR A 1 92 ? -15.474 -16.863 -21.639 1.00 90.62 92 TYR A O 1
ATOM 711 N N . TYR A 1 93 ? -15.579 -15.392 -19.952 1.00 89.56 93 TYR A N 1
ATOM 712 C CA . TYR A 1 93 ? -14.754 -14.389 -20.617 1.00 89.56 93 TYR A CA 1
ATOM 713 C C . TYR A 1 93 ? -13.344 -14.912 -20.934 1.00 89.56 93 TYR A C 1
ATOM 715 O O . TYR A 1 93 ? -12.844 -14.730 -22.044 1.00 89.56 93 TYR A O 1
ATOM 723 N N . GLN A 1 94 ? -12.708 -15.608 -19.990 1.00 89.75 94 GLN A N 1
ATOM 724 C CA . GLN A 1 94 ? -11.394 -16.221 -20.193 1.00 89.75 94 GLN A CA 1
ATOM 725 C C . GLN A 1 94 ? -11.408 -17.271 -21.310 1.00 89.75 94 GLN A C 1
ATOM 727 O O . GLN A 1 94 ? -10.461 -17.324 -22.097 1.00 89.75 94 GLN A O 1
ATOM 732 N N . GLN A 1 95 ? -12.473 -18.075 -21.404 1.00 89.56 95 GLN A N 1
ATOM 733 C CA . GLN A 1 95 ? -12.660 -19.027 -22.498 1.00 89.56 95 GLN A CA 1
ATOM 734 C C . GLN A 1 95 ? -12.752 -18.302 -23.849 1.00 89.56 95 GLN A C 1
ATOM 736 O O . GLN A 1 95 ? -12.010 -18.636 -24.770 1.00 89.56 95 GLN A O 1
ATOM 741 N N . LEU A 1 96 ? -13.588 -17.265 -23.950 1.00 90.56 96 LEU A N 1
ATOM 742 C CA . LEU A 1 96 ? -13.729 -16.491 -25.185 1.00 90.56 96 LEU A CA 1
ATOM 743 C C . LEU A 1 96 ? -12.417 -15.835 -25.621 1.00 90.56 96 LEU A C 1
ATOM 745 O O . LEU A 1 96 ? -12.088 -15.853 -26.805 1.00 90.56 96 LEU A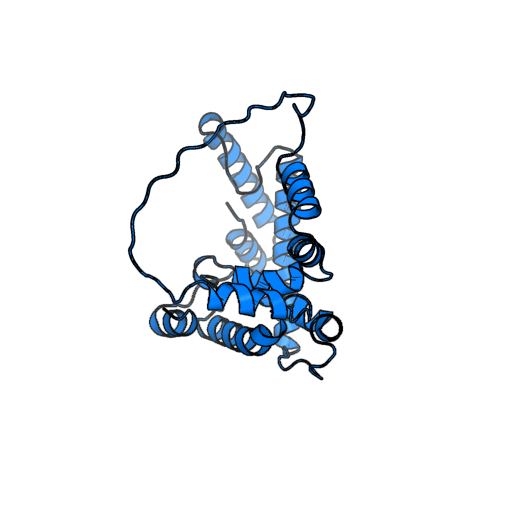 O 1
ATOM 749 N N . VAL A 1 97 ? -11.658 -15.260 -24.683 1.00 91.06 97 VAL A N 1
ATOM 750 C CA . VAL A 1 97 ? -10.359 -14.647 -24.997 1.00 91.06 97 VAL A CA 1
ATOM 751 C C . VAL A 1 97 ? -9.362 -15.702 -25.467 1.00 91.06 97 VAL A C 1
ATOM 753 O O . VAL A 1 97 ? -8.640 -15.454 -26.425 1.00 91.06 97 VAL A O 1
ATOM 756 N N . ARG A 1 98 ? -9.349 -16.892 -24.855 1.00 89.69 98 ARG A N 1
ATOM 757 C CA . ARG A 1 98 ? -8.497 -18.005 -25.295 1.00 89.69 98 ARG A CA 1
ATOM 758 C C . ARG A 1 98 ? -8.777 -18.415 -26.741 1.00 89.69 98 ARG A C 1
ATOM 760 O O . ARG A 1 98 ? -7.834 -18.667 -27.481 1.00 89.69 98 ARG A O 1
ATOM 767 N N . GLU A 1 99 ? -10.049 -18.493 -27.118 1.00 91.69 99 GLU A N 1
ATOM 768 C CA . GLU A 1 99 ? -10.477 -18.941 -28.448 1.00 91.69 99 GLU A CA 1
ATOM 769 C C . GLU A 1 99 ? -10.285 -17.861 -29.523 1.00 91.69 99 GLU A C 1
ATOM 771 O O . GLU A 1 99 ? -9.910 -18.174 -30.650 1.00 91.69 99 GLU A O 1
ATOM 776 N N . ARG A 1 100 ? -10.538 -16.590 -29.186 1.00 93.12 100 ARG A N 1
ATOM 777 C CA . ARG A 1 100 ? -10.584 -15.486 -30.161 1.00 93.12 100 ARG A CA 1
ATOM 778 C C . ARG A 1 100 ? -9.301 -14.669 -30.248 1.00 93.12 100 ARG A C 1
ATOM 780 O O . ARG A 1 100 ? -9.074 -14.022 -31.264 1.00 93.12 100 ARG A O 1
ATOM 787 N N . ASP A 1 101 ? -8.492 -14.661 -29.193 1.00 90.31 101 ASP A N 1
ATOM 788 C CA . ASP A 1 101 ? -7.285 -13.839 -29.106 1.00 90.31 101 ASP A CA 1
ATOM 789 C C . ASP A 1 101 ? -6.172 -14.573 -28.328 1.00 90.31 101 ASP A C 1
ATOM 791 O O . ASP A 1 101 ? -5.924 -14.304 -27.144 1.00 90.31 101 ASP A O 1
ATOM 795 N N . PRO A 1 102 ? -5.478 -15.524 -28.986 1.00 86.75 102 PRO A N 1
ATOM 796 C CA . PRO A 1 102 ? -4.415 -16.310 -28.361 1.00 86.75 102 PRO A CA 1
ATOM 797 C C . PRO A 1 102 ? -3.265 -15.453 -27.816 1.00 86.75 102 PRO A C 1
ATOM 799 O O . PRO A 1 102 ? -2.630 -15.829 -26.829 1.00 86.75 102 PRO A O 1
ATOM 802 N N . VAL A 1 103 ? -3.011 -14.287 -28.423 1.00 84.75 103 VAL A N 1
ATOM 803 C CA . VAL A 1 103 ? -1.965 -13.353 -27.984 1.00 84.75 103 VAL A CA 1
ATOM 804 C C . VAL A 1 103 ? -2.366 -12.713 -26.662 1.00 84.75 103 VAL A C 1
ATOM 806 O O . VAL A 1 103 ? -1.613 -12.789 -25.689 1.00 84.75 103 VAL A O 1
ATOM 809 N N . ARG A 1 104 ? -3.580 -12.162 -26.576 1.00 83.56 104 ARG A N 1
ATOM 810 C CA . ARG A 1 104 ? -4.112 -11.619 -25.322 1.00 83.56 104 ARG A CA 1
ATOM 811 C C . ARG A 1 104 ? -4.224 -12.688 -24.245 1.00 83.56 104 ARG A C 1
ATOM 813 O O . ARG A 1 104 ? -3.951 -12.400 -23.079 1.00 83.56 104 ARG A O 1
ATOM 820 N N . TRP A 1 105 ? -4.584 -13.917 -24.610 1.00 88.38 105 TRP A N 1
ATOM 821 C CA . TRP A 1 105 ? -4.594 -15.045 -23.683 1.00 88.38 105 TRP A CA 1
ATOM 822 C C . TRP A 1 105 ? -3.201 -15.335 -23.110 1.00 88.38 105 TRP A C 1
ATOM 824 O O . TRP A 1 105 ? -3.057 -15.448 -21.889 1.00 88.38 105 TRP A O 1
ATOM 834 N N . ALA A 1 106 ? -2.169 -15.378 -23.958 1.00 86.12 106 ALA A N 1
ATOM 835 C CA . ALA A 1 106 ? -0.786 -15.553 -23.524 1.00 86.12 106 ALA A CA 1
ATOM 836 C C . ALA A 1 106 ? -0.340 -14.425 -22.577 1.00 86.12 106 ALA A C 1
ATOM 838 O O . ALA A 1 106 ? 0.246 -14.700 -21.531 1.00 86.12 106 ALA A O 1
ATOM 839 N N . THR A 1 107 ? -0.697 -13.168 -22.868 1.00 83.94 107 THR A N 1
ATOM 840 C CA . THR A 1 107 ? -0.424 -12.029 -21.975 1.00 83.94 107 THR A CA 1
ATOM 841 C C . THR A 1 107 ? -1.151 -12.158 -20.636 1.00 83.94 107 THR A C 1
ATOM 843 O O . THR A 1 107 ? -0.559 -11.922 -19.585 1.00 83.94 107 THR A O 1
ATOM 846 N N . ILE A 1 108 ? -2.425 -12.565 -20.640 1.00 82.44 108 ILE A N 1
ATOM 847 C CA . ILE A 1 108 ? -3.231 -12.754 -19.422 1.00 82.44 108 ILE A CA 1
ATOM 848 C C . ILE A 1 108 ? -2.640 -13.833 -18.512 1.00 82.44 108 ILE A C 1
ATOM 850 O O . ILE A 1 108 ? -2.721 -13.696 -17.287 1.00 82.44 108 ILE A O 1
ATOM 854 N N . LYS A 1 109 ? -2.058 -14.883 -19.102 1.00 85.31 109 LYS A N 1
ATOM 855 C CA . LYS A 1 109 ? -1.462 -16.031 -18.406 1.00 85.31 109 LYS A CA 1
ATOM 856 C C . LYS A 1 109 ? 0.048 -15.911 -18.179 1.00 85.31 109 LYS A C 1
ATOM 858 O O . LYS A 1 109 ? 0.631 -16.842 -17.629 1.00 85.31 109 LYS A O 1
ATOM 863 N N . ALA A 1 110 ? 0.670 -14.799 -18.568 1.00 84.88 110 ALA A N 1
ATOM 864 C CA . ALA A 1 110 ? 2.108 -14.605 -18.433 1.00 84.88 110 ALA A CA 1
ATOM 865 C C . ALA A 1 110 ? 2.577 -14.738 -16.970 1.00 84.88 110 ALA A C 1
ATOM 867 O O . ALA A 1 110 ? 1.945 -14.218 -16.042 1.00 84.88 110 ALA A O 1
ATOM 868 N N . LYS A 1 111 ? 3.720 -15.409 -16.770 1.00 86.31 111 LYS A N 1
ATOM 869 C CA . LYS A 1 111 ? 4.395 -15.502 -15.466 1.00 86.31 111 LYS A CA 1
ATOM 870 C C . LYS A 1 111 ? 4.704 -14.084 -14.961 1.00 86.31 111 LYS A C 1
ATOM 872 O O . LYS A 1 111 ? 5.069 -13.212 -15.748 1.00 86.31 111 LYS A O 1
ATOM 877 N N . TYR A 1 112 ? 4.519 -13.841 -13.662 1.00 89.44 112 TYR A N 1
ATOM 878 C CA . TYR A 1 112 ? 4.721 -12.530 -13.019 1.00 89.44 112 TYR A CA 1
ATOM 879 C C . TYR A 1 112 ? 3.879 -11.375 -13.580 1.00 89.44 112 TYR A C 1
ATOM 881 O O . TYR A 1 112 ? 4.196 -10.211 -13.334 1.00 89.44 112 TYR A O 1
ATOM 889 N N . ARG A 1 113 ? 2.778 -11.656 -14.294 1.00 89.75 113 ARG A N 1
ATOM 890 C CA . ARG A 1 113 ? 1.860 -10.611 -14.771 1.00 89.75 113 ARG A CA 1
ATOM 891 C C . ARG A 1 113 ? 1.432 -9.679 -13.641 1.00 89.75 113 ARG A C 1
ATOM 893 O O . ARG A 1 113 ? 1.529 -8.471 -13.806 1.00 89.75 113 ARG A O 1
ATOM 900 N N . SER A 1 114 ? 0.995 -10.232 -12.507 1.00 90.81 114 SER A N 1
ATOM 901 C CA . SER A 1 114 ? 0.579 -9.440 -11.343 1.00 90.81 114 SER A CA 1
ATOM 902 C C . SER A 1 114 ? 1.704 -8.536 -10.845 1.00 90.81 114 SER A C 1
ATOM 904 O O . SER A 1 114 ? 1.470 -7.350 -10.643 1.00 90.81 114 SER A O 1
ATOM 906 N N . VAL A 1 115 ? 2.927 -9.061 -10.734 1.00 94.25 115 VAL A N 1
ATOM 907 C CA . VAL A 1 115 ? 4.112 -8.304 -10.299 1.00 94.25 115 VAL A CA 1
ATOM 908 C C . VAL A 1 115 ? 4.422 -7.151 -11.260 1.00 94.25 115 VAL A C 1
ATOM 910 O O . VAL A 1 115 ? 4.732 -6.053 -10.814 1.00 94.25 115 VAL A O 1
ATOM 913 N N . ARG A 1 116 ? 4.257 -7.349 -12.576 1.00 92.62 116 ARG A N 1
ATOM 914 C CA . ARG A 1 116 ? 4.439 -6.289 -13.585 1.00 92.62 116 ARG A CA 1
ATOM 915 C C . ARG A 1 116 ? 3.335 -5.235 -13.549 1.00 92.62 116 ARG A C 1
ATOM 917 O O . ARG A 1 116 ? 3.611 -4.046 -13.668 1.00 92.62 116 ARG A O 1
ATOM 924 N N . THR A 1 117 ? 2.079 -5.659 -13.420 1.00 93.00 117 THR A N 1
ATOM 925 C CA . THR A 1 117 ? 0.927 -4.757 -13.557 1.00 93.00 117 THR A CA 1
ATOM 926 C C . THR A 1 117 ? 0.573 -4.031 -12.266 1.00 93.00 117 THR A C 1
ATOM 928 O O . THR A 1 117 ? -0.019 -2.957 -12.329 1.00 93.00 117 THR A O 1
ATOM 931 N N . LYS A 1 118 ? 0.909 -4.587 -11.094 1.00 94.81 118 LYS A N 1
ATOM 932 C CA . LYS A 1 118 ? 0.526 -4.008 -9.800 1.00 94.81 118 LYS A CA 1
ATOM 933 C C . LYS A 1 118 ? 1.111 -2.600 -9.596 1.00 94.81 118 LYS A C 1
ATOM 935 O O . LYS A 1 118 ? 0.309 -1.709 -9.315 1.00 94.81 118 LYS A O 1
ATOM 940 N N . PRO A 1 119 ? 2.410 -2.332 -9.844 1.00 95.19 119 PRO A N 1
ATOM 941 C CA . PRO A 1 119 ? 2.946 -0.971 -9.772 1.00 95.19 119 PRO A CA 1
ATOM 942 C C . PRO A 1 119 ? 2.238 0.004 -10.718 1.00 95.19 119 PRO A C 1
ATOM 944 O O . PRO A 1 119 ? 1.940 1.126 -10.328 1.00 95.19 119 PRO A O 1
ATOM 947 N N . ILE A 1 120 ? 1.904 -0.445 -11.935 1.00 93.69 120 ILE A N 1
ATOM 948 C CA . ILE A 1 120 ? 1.206 0.368 -12.944 1.00 93.69 120 ILE A CA 1
ATOM 949 C C . ILE A 1 120 ? -0.193 0.758 -12.451 1.00 93.69 120 ILE A C 1
ATOM 951 O O . ILE A 1 120 ? -0.615 1.895 -12.632 1.00 93.69 120 ILE A O 1
ATOM 955 N N . SER A 1 121 ? -0.902 -0.173 -11.804 1.00 93.06 121 SER A N 1
ATOM 956 C CA . SER A 1 121 ? -2.232 0.090 -11.240 1.00 93.06 121 SER A CA 1
ATOM 957 C C . SER A 1 121 ? -2.207 0.970 -9.989 1.00 93.06 121 SER A C 1
ATOM 959 O O . SER A 1 121 ? -3.179 1.671 -9.727 1.00 93.06 121 SER A O 1
ATOM 961 N N . LEU A 1 122 ? -1.114 0.931 -9.219 1.00 94.31 122 LEU A N 1
ATOM 962 C CA . LEU A 1 122 ? -0.997 1.649 -7.951 1.00 94.31 122 LEU A CA 1
ATOM 963 C C . LEU A 1 122 ? -0.435 3.058 -8.115 1.00 94.31 122 LEU A C 1
ATOM 965 O O . LEU A 1 122 ? -0.837 3.935 -7.362 1.00 94.31 122 LEU A O 1
ATOM 969 N N . ALA A 1 123 ? 0.457 3.286 -9.085 1.00 92.31 123 ALA A N 1
ATOM 970 C CA . ALA A 1 123 ? 1.144 4.565 -9.248 1.00 92.31 123 ALA A CA 1
ATOM 971 C C . ALA A 1 123 ? 0.197 5.780 -9.351 1.00 92.31 123 ALA A C 1
ATOM 973 O O . ALA A 1 123 ? 0.480 6.774 -8.676 1.00 92.31 123 ALA A O 1
ATOM 974 N N . PRO A 1 124 ? -0.910 5.735 -10.126 1.00 89.69 124 PRO A N 1
ATOM 975 C CA . PRO A 1 124 ? -1.849 6.851 -10.203 1.00 89.69 124 PRO A CA 1
ATOM 976 C C . PRO A 1 124 ? -2.646 7.006 -8.907 1.00 89.69 124 PRO A C 1
ATOM 978 O O . PRO A 1 124 ? -3.220 6.025 -8.418 1.00 89.69 124 PRO A O 1
ATOM 981 N N . SER A 1 125 ? -2.730 8.237 -8.398 1.00 85.50 125 SER A N 1
ATOM 982 C CA . SER A 1 125 ? -3.485 8.610 -7.194 1.00 85.50 125 SER A CA 1
ATOM 983 C C . SER A 1 125 ? -3.079 7.820 -5.947 1.00 85.50 125 SER A C 1
ATOM 985 O O . SER A 1 125 ? -3.874 7.656 -5.025 1.00 85.50 125 SER A O 1
ATOM 987 N N . CYS A 1 126 ? -1.844 7.308 -5.912 1.00 90.12 126 CYS A N 1
ATOM 988 C CA . CYS A 1 126 ? -1.333 6.524 -4.787 1.00 90.12 126 CYS A CA 1
ATOM 989 C C . CYS A 1 126 ? -1.372 7.326 -3.482 1.00 90.12 126 CYS A C 1
ATOM 991 O O . CYS A 1 126 ? -1.655 6.764 -2.428 1.00 90.12 126 CYS A O 1
ATOM 993 N N . TRP A 1 127 ? -1.073 8.626 -3.560 1.00 92.44 127 TRP A N 1
ATOM 994 C CA . TRP A 1 127 ? -1.089 9.514 -2.401 1.00 92.44 127 TRP A CA 1
ATOM 995 C C . TRP A 1 127 ? -2.499 9.683 -1.838 1.00 92.44 127 TRP A C 1
ATOM 997 O O . TRP A 1 127 ? -2.709 9.488 -0.645 1.00 92.44 127 TRP A O 1
ATOM 1007 N N . ASP A 1 128 ? -3.465 9.982 -2.710 1.00 89.19 128 ASP A N 1
ATOM 1008 C CA . ASP A 1 128 ? -4.858 10.231 -2.324 1.00 89.19 128 ASP A CA 1
ATOM 1009 C C . ASP A 1 128 ? -5.554 8.980 -1.779 1.00 89.19 128 ASP A C 1
ATOM 1011 O O . ASP A 1 128 ? -6.399 9.079 -0.897 1.00 89.19 128 ASP A O 1
ATOM 1015 N N . ARG A 1 129 ? -5.202 7.796 -2.299 1.00 89.19 129 ARG A N 1
ATOM 1016 C CA . ARG A 1 129 ? -5.753 6.508 -1.844 1.00 89.19 129 ARG A CA 1
ATOM 1017 C C . ARG A 1 129 ? -5.049 5.922 -0.627 1.00 89.19 129 ARG A C 1
ATOM 1019 O O . ARG A 1 129 ? -5.381 4.820 -0.213 1.00 89.19 129 ARG A O 1
ATOM 1026 N N . GLU A 1 130 ? -4.064 6.625 -0.086 1.00 91.88 130 GLU A N 1
ATOM 1027 C CA . GLU A 1 130 ? -3.289 6.164 1.061 1.00 91.88 130 GLU A CA 1
ATOM 1028 C C . GLU A 1 130 ? -2.455 4.893 0.806 1.00 91.88 130 GLU A C 1
ATOM 1030 O O . GLU A 1 130 ? -2.018 4.214 1.729 1.00 91.88 130 GLU A O 1
ATOM 1035 N N . ASP A 1 131 ? -2.157 4.607 -0.462 1.00 93.31 131 ASP A N 1
ATOM 1036 C CA . ASP A 1 131 ? -1.635 3.324 -0.943 1.00 93.31 131 ASP A CA 1
ATOM 1037 C C . ASP A 1 131 ? -0.095 3.227 -0.932 1.00 93.31 131 ASP A C 1
ATOM 1039 O O . ASP A 1 131 ? 0.477 2.345 -1.584 1.00 93.31 131 ASP A O 1
ATOM 1043 N N . LEU A 1 132 ? 0.621 4.121 -0.236 1.00 95.12 132 LEU A N 1
ATOM 1044 C CA . LEU A 1 132 ? 2.084 4.200 -0.365 1.00 95.12 132 LEU A CA 1
ATOM 1045 C C . LEU A 1 132 ? 2.787 2.905 0.071 1.00 95.12 132 LEU A C 1
ATOM 1047 O O . LEU A 1 132 ? 3.738 2.468 -0.586 1.00 95.12 132 LEU A O 1
ATOM 1051 N N . PHE A 1 133 ? 2.275 2.244 1.115 1.00 96.44 133 PHE A N 1
ATOM 1052 C CA . PHE A 1 133 ? 2.721 0.911 1.519 1.00 96.44 133 PHE A CA 1
ATOM 1053 C C . PHE A 1 133 ? 2.583 -0.101 0.377 1.00 96.44 133 PHE A C 1
ATOM 1055 O O . PHE A 1 133 ? 3.572 -0.719 -0.023 1.00 96.44 133 PHE A O 1
ATOM 1062 N N . SER A 1 134 ? 1.378 -0.222 -0.185 1.00 96.69 134 SER A N 1
ATOM 1063 C CA . SER A 1 134 ? 1.061 -1.134 -1.288 1.00 96.69 134 SER A CA 1
ATOM 1064 C C . SER A 1 134 ? 1.932 -0.860 -2.510 1.00 96.69 134 SER A C 1
ATOM 1066 O O . SER A 1 134 ? 2.431 -1.789 -3.152 1.00 96.69 134 SER A O 1
ATOM 1068 N N . PHE A 1 135 ? 2.144 0.416 -2.835 1.00 97.38 135 PHE A N 1
ATOM 1069 C CA . PHE A 1 135 ? 2.968 0.814 -3.966 1.00 97.38 135 PHE A CA 1
ATOM 1070 C C . PHE A 1 135 ? 4.429 0.430 -3.738 1.00 97.38 135 PHE A C 1
ATOM 1072 O O . PHE A 1 135 ? 5.022 -0.220 -4.602 1.00 97.38 135 PHE A O 1
ATOM 1079 N N . ARG A 1 136 ? 4.987 0.708 -2.554 1.00 97.88 136 ARG A N 1
ATOM 1080 C CA . ARG A 1 136 ? 6.354 0.302 -2.194 1.00 97.88 136 ARG A CA 1
ATOM 1081 C C . ARG A 1 136 ? 6.513 -1.214 -2.209 1.00 97.88 136 ARG A C 1
ATOM 1083 O O . ARG A 1 136 ? 7.451 -1.698 -2.838 1.00 97.88 136 ARG A O 1
ATOM 1090 N N . ASN A 1 137 ? 5.572 -1.951 -1.621 1.00 98.19 137 ASN A N 1
ATOM 1091 C CA . ASN A 1 137 ? 5.566 -3.414 -1.633 1.00 98.19 137 ASN A CA 1
ATOM 1092 C C . ASN A 1 137 ? 5.550 -3.967 -3.071 1.00 98.19 137 ASN A C 1
ATOM 1094 O O . ASN A 1 137 ? 6.274 -4.905 -3.408 1.00 98.19 137 ASN A O 1
ATOM 1098 N N . SER A 1 138 ? 4.784 -3.336 -3.969 1.00 98.06 138 SER A N 1
ATOM 1099 C CA . SER A 1 138 ? 4.749 -3.737 -5.379 1.00 98.06 138 SER A CA 1
ATOM 1100 C C . SER A 1 138 ? 6.086 -3.516 -6.098 1.00 98.06 138 SER A C 1
ATOM 1102 O O . SER A 1 138 ? 6.482 -4.353 -6.909 1.00 98.06 138 SER A O 1
ATOM 1104 N N . LEU A 1 139 ? 6.824 -2.444 -5.776 1.00 98.06 139 LEU A N 1
ATOM 1105 C CA . LEU A 1 139 ? 8.168 -2.222 -6.319 1.00 98.06 139 LEU A CA 1
ATOM 1106 C C . LEU A 1 139 ? 9.186 -3.202 -5.729 1.00 98.06 139 LEU A C 1
ATOM 1108 O O . LEU A 1 139 ? 10.022 -3.716 -6.465 1.00 98.06 139 LEU A O 1
ATOM 1112 N N . LEU A 1 140 ? 9.098 -3.506 -4.432 1.00 98.19 140 LEU A N 1
ATOM 1113 C CA . LEU A 1 140 ? 9.938 -4.523 -3.794 1.00 98.19 140 LEU A CA 1
ATOM 1114 C C . LEU A 1 140 ? 9.708 -5.907 -4.407 1.00 98.19 140 LEU A C 1
ATOM 1116 O O . LEU A 1 140 ? 10.673 -6.610 -4.695 1.00 98.19 140 LEU A O 1
ATOM 1120 N N . SER A 1 141 ? 8.457 -6.251 -4.719 1.00 97.50 141 SER A N 1
ATOM 1121 C CA . SER A 1 141 ? 8.118 -7.480 -5.445 1.00 97.50 141 SER A CA 1
ATOM 1122 C C . SER A 1 141 ? 8.756 -7.521 -6.840 1.00 97.50 141 SER A C 1
ATOM 1124 O O . SER A 1 141 ? 9.255 -8.563 -7.262 1.00 97.50 141 SER A O 1
ATOM 1126 N N . VAL A 1 142 ? 8.793 -6.392 -7.562 1.00 97.06 142 VAL A N 1
ATOM 1127 C CA . VAL A 1 142 ? 9.512 -6.296 -8.847 1.00 97.06 142 VAL A CA 1
ATOM 1128 C C . VAL A 1 142 ? 11.009 -6.530 -8.658 1.00 97.06 142 VAL A C 1
ATOM 1130 O O . VAL A 1 142 ? 11.605 -7.281 -9.424 1.00 97.06 142 VAL A O 1
ATOM 1133 N N . ILE A 1 143 ? 11.619 -5.909 -7.646 1.00 96.81 143 ILE A N 1
ATOM 1134 C CA . ILE A 1 143 ? 13.056 -6.038 -7.366 1.00 96.81 143 ILE A CA 1
ATOM 1135 C C . ILE A 1 143 ? 13.407 -7.487 -7.000 1.00 96.81 143 ILE A C 1
ATOM 1137 O O . ILE A 1 143 ? 14.379 -8.029 -7.522 1.00 96.81 143 ILE A O 1
ATOM 1141 N N . ALA A 1 144 ? 12.589 -8.137 -6.169 1.00 96.44 144 ALA A N 1
ATOM 1142 C CA . ALA A 1 144 ? 12.772 -9.532 -5.767 1.00 96.44 144 ALA A CA 1
ATOM 1143 C C . ALA A 1 144 ? 12.714 -10.508 -6.956 1.00 96.44 144 ALA A C 1
ATOM 1145 O O . ALA A 1 144 ? 13.414 -11.518 -6.965 1.00 96.44 144 ALA A O 1
ATOM 1146 N N . HIS A 1 145 ? 11.924 -10.187 -7.983 1.00 95.69 145 HIS A N 1
ATOM 1147 C CA . HIS A 1 145 ? 11.779 -10.989 -9.201 1.00 95.69 145 HIS A CA 1
ATOM 1148 C C . HIS A 1 145 ? 12.499 -10.383 -10.414 1.00 95.69 145 HIS A C 1
ATOM 1150 O O . HIS A 1 145 ? 12.162 -10.699 -11.556 1.00 95.69 145 HIS A O 1
ATOM 1156 N N . TRP A 1 146 ? 13.492 -9.513 -10.200 1.00 95.62 146 TRP A N 1
ATOM 1157 C CA . TRP A 1 146 ? 14.093 -8.727 -11.279 1.00 95.62 146 TRP A CA 1
ATOM 1158 C C . TRP A 1 146 ? 14.655 -9.583 -12.420 1.00 95.62 146 TRP A C 1
ATOM 1160 O O . TRP A 1 146 ? 14.390 -9.290 -13.582 1.00 95.62 146 TRP A O 1
ATOM 1170 N N . GLN A 1 147 ? 15.354 -10.679 -12.106 1.00 92.50 147 GLN A N 1
ATOM 1171 C CA . GLN A 1 147 ? 15.937 -11.576 -13.116 1.00 92.50 147 GLN A CA 1
ATOM 1172 C C . GLN A 1 147 ? 14.877 -12.253 -13.997 1.00 92.50 147 GLN A C 1
ATOM 1174 O O . GLN A 1 147 ? 15.110 -12.474 -15.180 1.00 92.50 147 GLN A O 1
ATOM 1179 N N . ASP A 1 148 ? 13.696 -12.547 -13.449 1.00 91.19 148 ASP A N 1
ATOM 1180 C CA . ASP A 1 148 ? 12.579 -13.083 -14.229 1.00 91.19 148 ASP A CA 1
ATOM 1181 C C . ASP A 1 148 ? 11.838 -11.988 -15.024 1.00 91.19 148 ASP A C 1
ATOM 1183 O O . ASP A 1 148 ? 11.214 -12.255 -16.056 1.00 91.19 148 ASP A O 1
ATOM 1187 N N . ILE A 1 149 ? 11.836 -10.751 -14.518 1.00 90.94 149 ILE A N 1
ATOM 1188 C CA . ILE A 1 149 ? 11.117 -9.623 -15.121 1.00 90.94 149 ILE A CA 1
ATOM 1189 C C . ILE A 1 149 ? 11.922 -8.996 -16.265 1.00 90.94 149 ILE A C 1
ATOM 1191 O O . ILE A 1 149 ? 11.346 -8.623 -17.290 1.00 90.94 149 ILE A O 1
ATOM 1195 N N . ALA A 1 150 ? 13.234 -8.880 -16.111 1.00 91.25 150 ALA A N 1
ATOM 1196 C CA . ALA A 1 150 ? 14.111 -8.192 -17.044 1.00 91.25 150 ALA A CA 1
ATOM 1197 C C . ALA A 1 150 ? 15.460 -8.931 -17.166 1.00 91.25 150 ALA A C 1
ATOM 1199 O O . ALA A 1 150 ? 16.491 -8.391 -16.762 1.00 91.25 150 ALA A O 1
ATOM 1200 N N . PRO A 1 151 ? 15.469 -10.161 -17.721 1.00 90.19 151 PRO A N 1
ATOM 1201 C CA . PRO A 1 151 ? 16.671 -11.000 -17.780 1.00 90.19 151 PRO A CA 1
ATOM 1202 C C . PRO A 1 151 ? 17.824 -10.333 -18.543 1.00 90.19 151 PRO A C 1
ATOM 1204 O O . PRO A 1 151 ? 18.978 -10.448 -18.141 1.00 90.19 151 PRO A O 1
ATOM 1207 N N . ASP A 1 152 ? 17.507 -9.569 -19.592 1.00 90.25 152 ASP A N 1
ATOM 1208 C CA . ASP A 1 152 ? 18.496 -8.929 -20.468 1.00 90.25 152 ASP A CA 1
ATOM 1209 C C . ASP A 1 152 ? 18.906 -7.515 -20.009 1.00 90.25 152 ASP A C 1
ATOM 1211 O O . ASP A 1 152 ? 19.720 -6.860 -20.657 1.00 90.25 152 ASP A O 1
ATOM 1215 N N . ALA A 1 153 ? 18.345 -7.008 -18.904 1.00 90.31 153 ALA A N 1
ATOM 1216 C CA . ALA A 1 153 ? 18.532 -5.620 -18.468 1.00 90.31 153 ALA A CA 1
ATOM 1217 C C . ALA A 1 153 ? 19.721 -5.401 -17.513 1.00 90.31 153 ALA A C 1
ATOM 1219 O O . ALA A 1 153 ? 19.988 -4.266 -17.115 1.00 90.31 153 ALA A O 1
ATOM 1220 N N . GLY A 1 154 ? 20.431 -6.464 -17.125 1.00 91.75 154 GLY A N 1
ATOM 1221 C CA . GLY A 1 154 ? 21.500 -6.388 -16.126 1.00 91.75 154 GLY A CA 1
ATOM 1222 C C . GLY A 1 154 ? 20.967 -6.198 -14.693 1.00 91.75 154 GLY A C 1
ATOM 1223 O O . GLY A 1 154 ? 19.860 -6.648 -14.393 1.00 91.75 154 GLY A O 1
ATOM 1224 N N . PRO A 1 155 ? 21.737 -5.593 -13.766 1.00 95.19 155 PRO A N 1
ATOM 1225 C CA . PRO A 1 155 ? 21.303 -5.397 -12.381 1.00 95.19 155 PRO A CA 1
ATOM 1226 C C . PRO A 1 155 ? 20.137 -4.402 -12.268 1.00 95.19 155 PRO A C 1
ATOM 1228 O O . PRO A 1 155 ? 20.016 -3.470 -13.061 1.00 95.19 155 PRO A O 1
ATOM 1231 N N . CYS A 1 156 ? 19.293 -4.577 -11.248 1.00 96.38 156 CYS A N 1
ATOM 1232 C CA . CYS A 1 156 ? 18.139 -3.707 -11.025 1.00 96.38 156 CYS A CA 1
ATOM 1233 C C . CYS A 1 156 ? 18.583 -2.245 -10.801 1.00 96.38 156 CYS A C 1
ATOM 1235 O O . CYS A 1 156 ? 19.404 -1.993 -9.917 1.00 96.38 156 CYS A O 1
ATOM 1237 N N . PRO A 1 157 ? 18.022 -1.260 -11.534 1.00 96.19 157 PRO A N 1
ATOM 1238 C CA . PRO A 1 157 ? 18.423 0.148 -11.430 1.00 96.19 157 PRO A CA 1
ATOM 1239 C C . PRO A 1 157 ? 17.925 0.839 -10.149 1.00 96.19 157 PRO A C 1
ATOM 1241 O O . PRO A 1 157 ? 18.184 2.027 -9.934 1.00 96.19 157 PRO A O 1
ATOM 1244 N N . VAL A 1 158 ? 17.158 0.126 -9.324 1.00 96.56 158 VAL A N 1
ATOM 1245 C CA . VAL A 1 158 ? 16.563 0.613 -8.082 1.00 96.56 158 VAL A CA 1
ATOM 1246 C C . VAL A 1 158 ? 16.923 -0.334 -6.949 1.00 96.56 158 VAL A C 1
ATOM 1248 O O . VAL A 1 158 ? 16.748 -1.545 -7.060 1.00 96.56 158 VAL A O 1
ATOM 1251 N N . THR A 1 159 ? 17.353 0.242 -5.833 1.00 95.31 159 THR A N 1
ATOM 1252 C CA . THR A 1 159 ? 17.589 -0.456 -4.571 1.00 95.31 159 THR A CA 1
ATOM 1253 C C . THR A 1 159 ? 16.904 0.292 -3.431 1.00 95.31 159 THR A C 1
ATOM 1255 O O . THR A 1 159 ? 16.584 1.479 -3.548 1.00 95.31 159 THR A O 1
ATOM 1258 N N . PHE A 1 160 ? 16.653 -0.419 -2.336 1.00 96.62 160 PHE A N 1
ATOM 1259 C CA . PHE A 1 160 ? 16.202 0.151 -1.070 1.00 96.62 160 PHE A CA 1
ATOM 1260 C C . PHE A 1 160 ? 17.304 -0.039 -0.033 1.00 96.62 160 PHE A C 1
ATOM 1262 O O . PHE A 1 160 ? 18.022 -1.038 -0.059 1.00 96.62 160 PHE A O 1
ATOM 1269 N N . THR A 1 161 ? 17.463 0.937 0.854 1.00 97.25 161 THR A N 1
ATOM 1270 C CA . THR A 1 161 ? 18.417 0.828 1.963 1.00 97.25 161 THR A CA 1
ATOM 1271 C C . THR A 1 161 ? 17.906 -0.156 3.012 1.00 97.25 161 THR A C 1
ATOM 1273 O O . THR A 1 161 ? 16.698 -0.351 3.140 1.00 97.25 161 THR A O 1
ATOM 1276 N N . THR A 1 162 ? 18.802 -0.719 3.824 1.00 97.69 162 THR A N 1
ATOM 1277 C CA . THR A 1 162 ? 18.422 -1.617 4.926 1.00 97.69 162 THR A CA 1
ATOM 1278 C C . THR A 1 162 ? 17.389 -0.976 5.855 1.00 97.69 162 THR A C 1
ATOM 1280 O O . THR A 1 162 ? 16.374 -1.590 6.149 1.00 97.69 162 THR A O 1
ATOM 1283 N N . LYS A 1 163 ? 17.567 0.305 6.203 1.00 96.38 163 LYS A N 1
ATOM 1284 C CA . LYS A 1 163 ? 16.615 1.053 7.037 1.00 96.38 163 LYS A CA 1
ATOM 1285 C C . LYS A 1 163 ? 15.231 1.192 6.388 1.00 96.38 163 LYS A C 1
ATOM 1287 O O . LYS A 1 163 ? 14.217 1.131 7.077 1.00 96.38 163 LYS A O 1
ATOM 1292 N N . GLU A 1 164 ? 15.173 1.404 5.071 1.00 96.38 164 GLU A N 1
ATOM 1293 C CA . GLU A 1 164 ? 13.894 1.454 4.345 1.00 96.38 164 GLU A CA 1
ATOM 1294 C C . GLU A 1 164 ? 13.186 0.094 4.359 1.00 96.38 164 GLU A C 1
ATOM 1296 O O . GLU A 1 164 ? 11.961 0.059 4.473 1.00 96.38 164 GLU A O 1
ATOM 1301 N N . LEU A 1 165 ? 13.945 -1.002 4.246 1.00 97.75 165 LEU A N 1
ATOM 1302 C CA . LEU A 1 165 ? 13.421 -2.368 4.286 1.00 97.75 165 LEU A CA 1
ATOM 1303 C C . LEU A 1 165 ? 12.923 -2.739 5.686 1.00 97.75 165 LEU A C 1
ATOM 1305 O O . LEU A 1 165 ? 11.802 -3.214 5.809 1.00 97.75 165 LEU A O 1
ATOM 1309 N N . GLU A 1 166 ? 13.698 -2.450 6.732 1.00 97.19 166 GLU A N 1
ATOM 1310 C CA . GLU A 1 166 ? 13.295 -2.655 8.131 1.00 97.19 166 GLU A CA 1
ATOM 1311 C C . GLU A 1 166 ? 12.034 -1.853 8.470 1.00 97.19 166 GLU A C 1
ATOM 1313 O O . GLU A 1 166 ? 11.070 -2.390 9.006 1.00 97.19 166 GLU A O 1
ATOM 1318 N N . SER A 1 167 ? 11.986 -0.572 8.086 1.00 94.88 167 SER A N 1
ATOM 1319 C CA . SER A 1 167 ? 10.789 0.250 8.290 1.00 94.88 167 SER A CA 1
ATOM 1320 C C . SER A 1 167 ? 9.577 -0.283 7.525 1.00 94.88 167 SER A C 1
ATOM 1322 O O . SER A 1 167 ? 8.464 -0.183 8.033 1.00 94.88 167 SER A O 1
ATOM 1324 N N . HIS A 1 168 ? 9.765 -0.816 6.314 1.00 97.06 168 HIS A N 1
ATOM 1325 C CA . HIS A 1 168 ? 8.677 -1.429 5.555 1.00 97.06 168 HIS A CA 1
ATOM 1326 C C . HIS A 1 168 ? 8.186 -2.727 6.198 1.00 97.06 168 HIS A C 1
ATOM 1328 O O . HIS A 1 168 ? 6.981 -2.955 6.227 1.00 97.06 168 HIS A O 1
ATOM 1334 N N . GLN A 1 169 ? 9.104 -3.542 6.719 1.00 97.62 169 GLN A N 1
ATOM 1335 C CA . GLN A 1 169 ? 8.791 -4.794 7.399 1.00 97.62 169 GLN A CA 1
ATOM 1336 C C . GLN A 1 169 ? 7.985 -4.543 8.680 1.00 97.62 169 GLN A C 1
ATOM 1338 O O . GLN A 1 169 ? 6.944 -5.162 8.863 1.00 97.62 169 GLN A O 1
ATOM 1343 N N . ASN A 1 170 ? 8.382 -3.567 9.500 1.00 95.88 170 ASN A N 1
ATOM 1344 C CA . ASN A 1 170 ? 7.629 -3.198 10.705 1.00 95.88 170 ASN A CA 1
ATOM 1345 C C . ASN A 1 170 ? 6.200 -2.726 10.373 1.00 95.88 170 ASN A C 1
ATOM 1347 O O . ASN A 1 170 ? 5.244 -3.077 11.059 1.00 95.88 170 ASN A O 1
ATOM 1351 N N . GLU A 1 171 ? 6.045 -1.935 9.304 1.00 96.75 171 GLU A N 1
ATOM 1352 C CA . GLU A 1 171 ? 4.726 -1.498 8.827 1.00 96.75 171 GLU A CA 1
ATOM 1353 C C . GLU A 1 171 ? 3.891 -2.681 8.309 1.00 96.75 171 GLU A C 1
ATOM 1355 O O . GLU A 1 171 ? 2.693 -2.747 8.571 1.00 96.75 171 GLU A O 1
ATOM 1360 N N . MET A 1 172 ? 4.521 -3.642 7.621 1.00 97.38 172 MET A N 1
ATOM 1361 C CA . MET A 1 172 ? 3.874 -4.866 7.140 1.00 97.38 172 MET A CA 1
ATOM 1362 C C . MET A 1 172 ? 3.363 -5.727 8.291 1.00 97.38 172 MET A C 1
ATOM 1364 O O . MET A 1 172 ? 2.205 -6.124 8.262 1.00 97.38 172 MET A O 1
ATOM 1368 N N . GLU A 1 173 ? 4.183 -5.963 9.315 1.00 96.81 173 GLU A N 1
ATOM 1369 C CA . GLU A 1 173 ? 3.807 -6.757 10.492 1.00 96.81 173 GLU A CA 1
ATOM 1370 C C . GLU A 1 173 ? 2.589 -6.172 11.205 1.00 96.81 173 GLU A C 1
ATOM 1372 O O . GLU A 1 173 ? 1.670 -6.899 11.582 1.00 96.81 173 GLU A O 1
ATOM 1377 N N . LEU A 1 174 ? 2.540 -4.845 11.334 1.00 95.62 174 LEU A N 1
ATOM 1378 C CA . LEU A 1 174 ? 1.403 -4.163 11.933 1.00 95.62 174 LEU A CA 1
ATOM 1379 C C . LEU A 1 174 ? 0.148 -4.265 11.054 1.00 95.62 174 LEU A C 1
ATOM 1381 O O . LEU A 1 174 ? -0.923 -4.592 11.560 1.00 95.62 174 LEU A O 1
ATOM 1385 N N . ILE A 1 175 ? 0.268 -4.035 9.741 1.00 96.00 175 ILE A N 1
ATOM 1386 C CA . ILE A 1 175 ? -0.850 -4.181 8.794 1.00 96.00 175 ILE A CA 1
ATOM 1387 C C . ILE A 1 175 ? -1.388 -5.618 8.800 1.00 96.00 175 ILE A C 1
ATOM 1389 O O . ILE A 1 175 ? -2.601 -5.814 8.849 1.00 96.00 175 ILE A O 1
ATOM 1393 N N . GLU A 1 176 ? -0.515 -6.625 8.767 1.00 96.69 176 GLU A N 1
ATOM 1394 C CA . GLU A 1 176 ? -0.897 -8.040 8.783 1.00 96.69 176 GLU A CA 1
ATOM 1395 C C . GLU A 1 176 ? -1.524 -8.447 10.116 1.00 96.69 176 GLU A C 1
ATOM 1397 O O . GLU A 1 176 ? -2.545 -9.135 10.117 1.00 96.69 176 GLU A O 1
ATOM 1402 N N . GLY A 1 177 ? -0.983 -7.968 11.240 1.00 95.12 177 GLY A N 1
ATOM 1403 C CA . GLY A 1 177 ? -1.562 -8.185 12.564 1.00 95.12 177 GLY A CA 1
ATOM 1404 C C . GLY A 1 177 ? -2.991 -7.647 12.660 1.00 95.12 177 GLY A C 1
ATOM 1405 O O . GLY A 1 177 ? -3.906 -8.383 13.032 1.00 95.12 177 GLY A O 1
ATOM 1406 N N . ILE A 1 178 ? -3.214 -6.395 12.243 1.00 94.69 178 ILE A N 1
ATOM 1407 C CA . ILE A 1 178 ? -4.557 -5.794 12.211 1.00 94.69 178 ILE A CA 1
ATOM 1408 C C . ILE A 1 178 ? -5.469 -6.531 11.229 1.00 94.69 178 ILE A C 1
ATOM 1410 O O . ILE A 1 178 ? -6.611 -6.845 11.567 1.00 94.69 178 ILE A O 1
ATOM 1414 N N . SER A 1 179 ? -4.971 -6.853 10.034 1.00 94.75 179 SER A N 1
ATOM 1415 C CA . SER A 1 179 ? -5.722 -7.601 9.022 1.00 94.75 179 SER A CA 1
ATOM 1416 C C . SER A 1 179 ? -6.192 -8.955 9.558 1.00 94.75 179 SER A C 1
ATOM 1418 O O . SER A 1 179 ? -7.359 -9.308 9.403 1.00 94.75 179 SER A O 1
ATOM 1420 N N . SER A 1 180 ? -5.324 -9.682 10.267 1.00 95.81 180 SER A N 1
ATOM 1421 C CA . SER A 1 180 ? -5.664 -10.964 10.887 1.00 95.81 180 SER A CA 1
ATOM 1422 C C . SER A 1 180 ? -6.800 -10.827 11.901 1.00 95.81 180 SER A C 1
ATOM 1424 O O . SER A 1 180 ? -7.719 -11.645 11.894 1.00 95.81 180 SER A O 1
ATOM 1426 N N . ILE A 1 181 ? -6.776 -9.785 12.740 1.00 94.50 181 ILE A N 1
ATOM 1427 C CA . ILE A 1 181 ? -7.861 -9.507 13.693 1.00 94.50 181 ILE A CA 1
ATOM 1428 C C . ILE A 1 181 ? -9.165 -9.224 12.934 1.00 94.50 181 ILE A C 1
ATOM 1430 O O . ILE A 1 181 ? -10.205 -9.790 13.261 1.00 94.50 181 ILE A O 1
ATOM 1434 N N . MET A 1 182 ? -9.122 -8.391 11.888 1.00 95.38 182 MET A N 1
ATOM 1435 C CA . MET A 1 182 ? -10.311 -8.063 11.091 1.00 95.38 182 MET A CA 1
ATOM 1436 C C . MET A 1 182 ? -10.905 -9.286 10.389 1.00 95.38 182 MET A C 1
ATOM 1438 O O . MET A 1 182 ? -12.125 -9.429 10.338 1.00 95.38 182 MET A O 1
ATOM 1442 N N . HIS A 1 183 ? -10.058 -10.173 9.866 1.00 96.25 183 HIS A N 1
ATOM 1443 C CA . HIS A 1 183 ? -10.493 -11.429 9.262 1.00 96.25 183 HIS A CA 1
ATOM 1444 C C . HIS A 1 183 ? -11.168 -12.345 10.282 1.00 96.25 183 HIS A C 1
ATOM 1446 O O . HIS A 1 183 ? -12.244 -12.860 9.998 1.00 96.25 183 HIS A O 1
ATOM 1452 N N . GLN A 1 184 ? -10.611 -12.473 11.488 1.00 95.25 184 GLN A N 1
ATOM 1453 C CA . GLN A 1 184 ? -11.239 -13.264 12.544 1.00 95.25 184 GLN A CA 1
ATOM 1454 C C . GLN A 1 184 ? -12.626 -12.714 12.919 1.00 95.25 184 GLN A C 1
ATOM 1456 O O . GLN A 1 184 ? -13.599 -13.464 12.968 1.00 95.25 184 GLN A O 1
ATOM 1461 N N . LEU A 1 185 ? -12.747 -11.397 13.121 1.00 94.31 185 LEU A N 1
ATOM 1462 C CA . LEU A 1 185 ? -14.035 -10.767 13.440 1.00 94.31 185 LEU A CA 1
ATOM 1463 C C . LEU A 1 185 ? -15.061 -10.927 12.309 1.00 94.31 185 LEU A C 1
ATOM 1465 O O . LEU A 1 185 ? -16.261 -11.030 12.571 1.00 94.31 185 LEU A O 1
ATOM 1469 N N . HIS A 1 186 ? -14.604 -10.953 11.058 1.00 94.69 186 HIS A N 1
ATOM 1470 C CA . HIS A 1 186 ? -15.454 -11.220 9.905 1.00 94.69 186 HIS A CA 1
ATOM 1471 C C . HIS A 1 186 ? -15.939 -12.666 9.856 1.00 94.69 186 HIS A C 1
ATOM 1473 O O . HIS A 1 186 ? -17.137 -12.889 9.675 1.00 94.69 186 HIS A O 1
ATOM 1479 N N . ASP A 1 187 ? -15.035 -13.623 10.048 1.00 96.06 187 ASP A N 1
ATOM 1480 C CA . ASP A 1 187 ? -15.336 -15.054 9.998 1.00 96.06 187 ASP A CA 1
ATOM 1481 C C . ASP A 1 187 ? -16.291 -15.469 11.131 1.00 96.06 187 ASP A C 1
ATOM 1483 O O . ASP A 1 187 ? -17.150 -16.332 10.946 1.00 96.06 187 ASP A O 1
ATOM 1487 N N . GLU A 1 188 ? -16.211 -14.796 12.283 1.00 94.81 188 GLU A N 1
ATOM 1488 C CA . GLU A 1 188 ? -17.145 -14.949 13.406 1.00 94.81 188 GLU A CA 1
ATOM 1489 C C . GLU A 1 188 ? -18.483 -14.204 13.199 1.00 94.81 188 GLU A C 1
ATOM 1491 O O . GLU A 1 188 ? -19.395 -14.307 14.022 1.00 94.81 188 GLU A O 1
ATOM 1496 N N . GLY A 1 189 ? -18.635 -13.455 12.101 1.00 91.88 189 GLY A N 1
ATOM 1497 C CA . GLY A 1 189 ? -19.847 -12.694 11.787 1.00 91.88 189 GLY A CA 1
ATOM 1498 C C . GLY A 1 189 ? -20.070 -11.469 12.680 1.00 91.88 189 GLY A C 1
ATOM 1499 O O . GLY A 1 189 ? -21.193 -10.971 12.769 1.00 91.88 189 GLY A O 1
ATOM 1500 N N . LEU A 1 190 ? -19.020 -10.986 13.350 1.00 93.06 190 LEU A N 1
ATOM 1501 C CA . LEU A 1 190 ? -19.076 -9.867 14.291 1.00 93.06 190 LEU A CA 1
ATOM 1502 C C . LEU A 1 190 ? -18.924 -8.518 13.589 1.00 93.06 190 LEU A C 1
ATOM 1504 O O . LEU A 1 190 ? -19.686 -7.595 13.870 1.00 93.06 190 LEU A O 1
ATOM 1508 N N . ILE A 1 191 ? -17.952 -8.397 12.679 1.00 93.31 191 ILE A N 1
ATOM 1509 C CA . ILE A 1 191 ? -17.699 -7.171 11.910 1.00 93.31 191 ILE A CA 1
ATOM 1510 C C . ILE A 1 191 ? -17.344 -7.545 10.467 1.00 93.31 191 ILE A C 1
ATOM 1512 O O . ILE A 1 191 ? -16.364 -8.253 10.249 1.00 93.31 191 ILE A O 1
ATOM 1516 N N . PRO A 1 192 ? -18.089 -7.079 9.451 1.00 92.56 192 PRO A N 1
ATOM 1517 C CA . PRO A 1 192 ? -17.749 -7.369 8.064 1.00 92.56 192 PRO A CA 1
ATOM 1518 C C . PRO A 1 192 ? -16.459 -6.661 7.628 1.00 92.56 192 PRO A C 1
ATOM 1520 O O . PRO A 1 192 ? -16.212 -5.508 7.994 1.00 92.56 192 PRO A O 1
ATOM 1523 N N . LEU A 1 193 ? -15.667 -7.319 6.773 1.00 91.81 193 LEU A N 1
ATOM 1524 C CA . LEU A 1 193 ? -14.511 -6.688 6.132 1.00 91.81 193 LEU A CA 1
ATOM 1525 C C . LEU A 1 193 ? -14.936 -5.447 5.337 1.00 91.81 193 LEU A C 1
ATOM 1527 O O . LEU A 1 193 ? -15.913 -5.468 4.586 1.00 91.81 193 LEU A O 1
ATOM 1531 N N . GLY A 1 194 ? -14.181 -4.363 5.500 1.00 86.25 194 GLY A N 1
ATOM 1532 C CA . GLY A 1 194 ? -14.469 -3.069 4.883 1.00 86.25 194 GLY A CA 1
ATOM 1533 C C . GLY A 1 194 ? -15.557 -2.260 5.594 1.00 86.25 194 GLY A C 1
ATOM 1534 O O . GLY A 1 194 ? -15.891 -1.177 5.122 1.00 86.25 194 GLY A O 1
ATOM 1535 N N . GLY A 1 195 ? -16.123 -2.758 6.701 1.00 86.38 195 GLY A N 1
ATOM 1536 C CA . GLY A 1 195 ? -17.041 -2.005 7.564 1.00 86.38 195 GLY A CA 1
ATOM 1537 C C . GLY A 1 195 ? -18.421 -1.710 6.961 1.00 86.38 195 GLY A C 1
ATOM 1538 O O . GLY A 1 195 ? -19.219 -0.997 7.567 1.00 86.38 195 GLY A O 1
ATOM 1539 N N . MET A 1 196 ? -18.734 -2.247 5.778 1.00 90.50 196 MET A N 1
ATOM 1540 C CA . MET A 1 196 ? -20.026 -2.030 5.125 1.00 90.50 196 MET A CA 1
ATOM 1541 C C . MET A 1 196 ? -21.111 -2.895 5.769 1.00 90.50 196 MET A C 1
ATOM 1543 O O . MET A 1 196 ? -21.078 -4.122 5.687 1.00 90.50 196 MET A O 1
ATOM 1547 N N . VAL A 1 197 ? -22.101 -2.242 6.374 1.00 92.75 197 VAL A N 1
ATOM 1548 C CA . VAL A 1 197 ? -23.218 -2.875 7.090 1.00 92.75 197 VAL A CA 1
ATOM 1549 C C . VAL A 1 197 ? -24.555 -2.383 6.554 1.00 92.75 197 VAL A C 1
ATOM 1551 O O . VAL A 1 197 ? -24.658 -1.285 6.001 1.00 92.75 197 VAL A O 1
ATOM 1554 N N . ARG A 1 198 ? -25.601 -3.194 6.727 1.00 93.62 198 ARG A N 1
ATOM 1555 C CA . ARG A 1 198 ? -26.962 -2.758 6.420 1.00 93.62 198 ARG A CA 1
ATOM 1556 C C . ARG A 1 198 ? -27.429 -1.712 7.441 1.00 93.62 198 ARG A C 1
ATOM 1558 O O . ARG A 1 198 ? -27.025 -1.798 8.603 1.00 93.62 198 ARG A O 1
ATOM 1565 N N . PRO A 1 199 ? -28.284 -0.749 7.052 1.00 96.50 199 PRO A N 1
ATOM 1566 C CA . PRO A 1 199 ? -28.770 0.281 7.969 1.00 96.50 199 PRO A CA 1
ATOM 1567 C C . PRO A 1 199 ? -29.423 -0.279 9.240 1.00 96.50 199 PRO A C 1
ATOM 1569 O O . PRO A 1 199 ? -29.205 0.261 10.321 1.00 96.50 199 PRO A O 1
ATOM 1572 N N . GLU A 1 200 ? -30.179 -1.372 9.123 1.00 96.81 200 GLU A N 1
ATOM 1573 C CA . GLU A 1 200 ? -30.852 -2.045 10.240 1.00 96.81 200 GLU A CA 1
ATOM 1574 C C . GLU A 1 200 ? -29.886 -2.622 11.287 1.00 96.81 200 GLU A C 1
ATOM 1576 O O . GLU A 1 200 ? -30.200 -2.631 12.476 1.00 96.81 200 GLU A O 1
ATOM 1581 N N . ASP A 1 201 ? -28.690 -3.033 10.862 1.00 94.81 201 ASP A N 1
ATOM 1582 C CA . ASP A 1 201 ? -27.674 -3.638 11.725 1.00 94.81 201 ASP A CA 1
ATOM 1583 C C . ASP A 1 201 ? -26.633 -2.619 12.211 1.00 94.81 201 ASP A C 1
ATOM 1585 O O . ASP A 1 201 ? -25.841 -2.922 13.106 1.00 94.81 201 ASP A O 1
ATOM 1589 N N . TYR A 1 202 ? -26.628 -1.402 11.652 1.00 93.75 202 TYR A N 1
ATOM 1590 C CA . TYR A 1 202 ? -25.575 -0.406 11.866 1.00 93.75 202 TYR A CA 1
ATOM 1591 C C . TYR A 1 202 ? -25.296 -0.144 13.345 1.00 93.75 202 TYR A C 1
ATOM 1593 O O . TYR A 1 202 ? -24.145 -0.200 13.776 1.00 93.75 202 TYR A O 1
ATOM 1601 N N . GLN A 1 203 ? -26.343 0.108 14.135 1.00 96.06 203 GLN A N 1
ATOM 1602 C CA . GLN A 1 203 ? -26.180 0.442 15.548 1.00 96.06 203 GLN A CA 1
ATOM 1603 C C . GLN A 1 203 ? -25.552 -0.718 16.332 1.00 96.06 203 GLN A C 1
ATOM 1605 O O . GLN A 1 203 ? -24.604 -0.509 17.087 1.00 96.06 203 GLN A O 1
ATOM 1610 N N . ARG A 1 204 ? -26.020 -1.947 16.083 1.00 95.12 204 ARG A N 1
ATOM 1611 C CA . ARG A 1 204 ? -25.506 -3.156 16.733 1.00 95.12 204 ARG A CA 1
ATOM 1612 C C . ARG A 1 204 ? -24.040 -3.404 16.376 1.00 95.12 204 ARG A C 1
ATOM 1614 O O . ARG A 1 204 ? -23.228 -3.625 17.268 1.00 95.12 204 ARG A O 1
ATOM 1621 N N . ILE A 1 205 ? -23.688 -3.365 15.089 1.00 94.94 205 ILE A N 1
ATOM 1622 C CA . ILE A 1 205 ? -22.308 -3.629 14.650 1.00 94.94 205 ILE A CA 1
ATOM 1623 C C . ILE A 1 205 ? -21.362 -2.513 15.108 1.00 94.94 205 ILE A C 1
ATOM 1625 O O . ILE A 1 205 ? -20.225 -2.786 15.480 1.00 94.94 205 ILE A O 1
ATOM 1629 N N . ARG A 1 206 ? -21.828 -1.260 15.158 1.00 94.50 206 ARG A N 1
ATOM 1630 C CA . ARG A 1 206 ? -21.048 -0.141 15.702 1.00 94.50 206 ARG A CA 1
ATOM 1631 C C . ARG A 1 206 ? -20.721 -0.336 17.183 1.00 94.50 206 ARG A C 1
ATOM 1633 O O . ARG A 1 206 ? -19.598 -0.060 17.591 1.00 94.50 206 ARG A O 1
ATOM 1640 N N . GLU A 1 207 ? -21.676 -0.802 17.983 1.00 96.06 207 GLU A N 1
ATOM 1641 C CA . GLU A 1 207 ? -21.453 -1.108 19.402 1.00 96.06 207 GLU A CA 1
ATOM 1642 C C . GLU A 1 207 ? -20.446 -2.250 19.582 1.00 96.06 207 GLU A C 1
ATOM 1644 O O . GLU A 1 207 ? -19.521 -2.120 20.382 1.00 96.06 207 GLU A O 1
ATOM 1649 N N . ILE A 1 208 ? -20.555 -3.307 18.771 1.00 95.12 208 ILE A N 1
ATOM 1650 C CA . ILE A 1 208 ? -19.585 -4.413 18.739 1.00 95.12 208 ILE A CA 1
ATOM 1651 C C . ILE A 1 208 ? -18.188 -3.898 18.361 1.00 95.12 208 ILE A C 1
ATOM 1653 O O . ILE A 1 208 ? -17.223 -4.174 19.069 1.00 95.12 208 ILE A O 1
ATOM 1657 N N . SER A 1 209 ? -18.076 -3.098 17.296 1.00 95.44 209 SER A N 1
ATOM 1658 C CA . SER A 1 209 ? -16.812 -2.483 16.866 1.00 95.44 209 SER A CA 1
ATOM 1659 C C . SER A 1 209 ? -16.180 -1.643 17.973 1.00 95.44 209 SER A C 1
ATOM 1661 O O . SER A 1 209 ? -14.997 -1.799 18.266 1.00 95.44 209 SER A O 1
ATOM 1663 N N . ASN A 1 210 ? -16.970 -0.805 18.649 1.00 95.69 210 ASN A N 1
ATOM 1664 C CA . ASN A 1 210 ? -16.478 0.007 19.758 1.00 95.69 210 ASN A CA 1
ATOM 1665 C C . ASN A 1 210 ? -15.964 -0.851 20.919 1.00 95.69 210 ASN A C 1
ATOM 1667 O O . ASN A 1 210 ? -14.929 -0.515 21.491 1.00 95.69 210 ASN A O 1
ATOM 1671 N N . GLN A 1 211 ? -16.654 -1.944 21.253 1.00 96.00 211 GLN A N 1
ATOM 1672 C CA . GLN A 1 211 ? -16.221 -2.858 22.308 1.00 96.00 211 GLN A CA 1
ATOM 1673 C C . GLN A 1 211 ? -14.879 -3.511 21.954 1.00 96.00 211 GLN A C 1
ATOM 1675 O O . GLN A 1 211 ? -13.918 -3.370 22.707 1.00 96.00 211 GLN A O 1
ATOM 1680 N N . PHE A 1 212 ? -14.769 -4.118 20.770 1.00 95.81 212 PHE A N 1
ATOM 1681 C CA . PHE A 1 212 ? -13.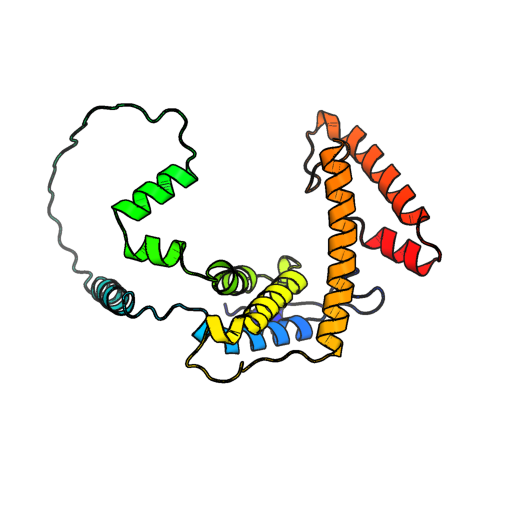519 -4.743 20.328 1.00 95.81 212 PHE A CA 1
ATOM 1682 C C . PHE A 1 212 ? -12.377 -3.740 20.173 1.00 95.81 212 PHE A C 1
ATOM 1684 O O . PHE A 1 212 ? -11.235 -4.069 20.481 1.00 95.81 212 PHE A O 1
ATOM 1691 N N . LYS A 1 213 ? -12.669 -2.502 19.764 1.00 96.38 213 LYS A N 1
ATOM 1692 C CA . LYS A 1 213 ? -11.686 -1.416 19.753 1.00 96.38 213 LYS A CA 1
ATOM 1693 C C . LYS A 1 213 ? -11.148 -1.133 21.153 1.00 96.38 213 LYS A C 1
ATOM 1695 O O . LYS A 1 213 ? -9.942 -0.975 21.307 1.00 96.38 213 LYS A O 1
ATOM 1700 N N . GLN A 1 214 ? -12.011 -1.059 22.170 1.00 97.50 214 GLN A N 1
ATOM 1701 C CA . GLN A 1 214 ? -11.561 -0.853 23.551 1.00 97.50 214 GLN A CA 1
ATOM 1702 C C . GLN A 1 214 ? -10.742 -2.037 24.057 1.00 97.50 214 GLN A C 1
ATOM 1704 O O . GLN A 1 214 ? -9.683 -1.829 24.642 1.00 97.50 214 GLN A O 1
ATOM 1709 N N . ASP A 1 215 ? -11.186 -3.263 23.790 1.00 95.75 215 ASP A N 1
ATOM 1710 C CA . ASP A 1 215 ? -10.451 -4.466 24.183 1.00 95.75 215 ASP A CA 1
ATOM 1711 C C . ASP A 1 215 ? -9.075 -4.506 23.510 1.00 95.75 215 ASP A C 1
ATOM 1713 O O . ASP A 1 215 ? -8.064 -4.709 24.179 1.00 95.75 215 ASP A O 1
ATOM 1717 N N . PHE A 1 216 ? -9.012 -4.186 22.215 1.00 95.69 216 PHE A N 1
ATOM 1718 C CA . PHE A 1 216 ? -7.767 -4.065 21.467 1.00 95.69 216 PHE A CA 1
ATOM 1719 C C . PHE A 1 216 ? -6.838 -2.993 22.050 1.00 95.69 216 PHE A C 1
ATOM 1721 O O . PHE A 1 216 ? -5.654 -3.255 22.254 1.00 95.69 216 PHE A O 1
ATOM 1728 N N . ILE A 1 217 ? -7.356 -1.808 22.387 1.00 97.06 217 ILE A N 1
ATOM 1729 C CA . ILE A 1 217 ? -6.575 -0.759 23.059 1.00 97.06 217 ILE A CA 1
ATOM 1730 C C . ILE A 1 217 ? -6.036 -1.268 24.398 1.00 97.06 217 ILE A C 1
ATOM 1732 O O . ILE A 1 217 ? -4.850 -1.109 24.670 1.00 97.06 217 ILE A O 1
ATOM 1736 N N . ASN A 1 218 ? -6.867 -1.923 25.207 1.00 96.75 218 ASN A N 1
ATOM 1737 C CA . ASN A 1 218 ? -6.502 -2.396 26.543 1.00 96.75 218 ASN A CA 1
ATOM 1738 C C . ASN A 1 218 ? -5.448 -3.515 26.543 1.00 96.75 218 ASN A C 1
ATOM 1740 O O . ASN A 1 218 ? -4.801 -3.718 27.568 1.00 96.75 218 ASN A O 1
ATOM 1744 N N . LEU A 1 219 ? -5.234 -4.199 25.412 1.00 95.19 219 LEU A N 1
ATOM 1745 C CA . LEU A 1 219 ? -4.126 -5.147 25.243 1.00 95.19 219 LEU A CA 1
ATOM 1746 C C . LEU A 1 219 ? -2.746 -4.468 25.200 1.00 95.19 219 LEU A C 1
ATOM 1748 O O . LEU A 1 219 ? -1.741 -5.161 25.327 1.00 95.19 219 LEU A O 1
ATOM 1752 N N . GLY A 1 220 ? -2.670 -3.144 25.020 1.00 95.19 220 GLY A N 1
ATOM 1753 C CA . GLY A 1 220 ? -1.402 -2.415 25.031 1.00 95.19 220 GLY A CA 1
ATOM 1754 C C . GLY A 1 220 ? -0.736 -2.423 26.413 1.00 95.19 220 GLY A C 1
ATOM 1755 O O . GLY A 1 220 ? -1.339 -2.004 27.411 1.00 95.19 220 GLY A O 1
ATOM 1756 N N . GLU A 1 221 ? 0.525 -2.853 26.459 1.00 95.94 221 GLU A N 1
ATOM 1757 C CA . GLU A 1 221 ? 1.325 -2.988 27.684 1.00 95.94 221 GLU A CA 1
ATOM 1758 C C . GLU A 1 221 ? 1.674 -1.622 28.290 1.00 95.94 221 GLU A C 1
ATOM 1760 O O . GLU A 1 221 ? 1.705 -1.469 29.513 1.00 95.94 221 GLU A O 1
ATOM 1765 N N . ASP A 1 222 ? 1.876 -0.613 27.439 1.00 96.94 222 ASP A N 1
ATOM 1766 C CA . ASP A 1 222 ? 2.211 0.756 27.823 1.00 96.94 222 ASP A CA 1
ATOM 1767 C C . ASP A 1 222 ? 1.336 1.807 27.111 1.00 96.94 222 ASP A C 1
ATOM 1769 O O . ASP A 1 222 ? 0.584 1.516 26.177 1.00 96.94 222 ASP A O 1
ATOM 1773 N N . ASP A 1 223 ? 1.432 3.063 27.553 1.00 96.81 223 ASP A N 1
ATOM 1774 C CA . ASP A 1 223 ? 0.644 4.169 26.992 1.00 96.81 223 ASP A CA 1
ATOM 1775 C C . ASP A 1 223 ? 0.928 4.401 25.499 1.00 96.81 223 ASP A C 1
ATOM 1777 O O . ASP A 1 223 ? 0.041 4.825 24.754 1.00 96.81 223 ASP A O 1
ATOM 1781 N N . ARG A 1 224 ? 2.146 4.093 25.035 1.00 94.94 224 ARG A N 1
ATOM 1782 C CA . ARG A 1 224 ? 2.539 4.253 23.632 1.00 94.94 224 ARG A CA 1
ATOM 1783 C C . ARG A 1 224 ? 1.854 3.207 22.754 1.00 94.94 224 ARG A C 1
ATOM 1785 O O . ARG A 1 224 ? 1.336 3.561 21.696 1.00 94.94 224 ARG A O 1
ATOM 1792 N N . GLN A 1 225 ? 1.819 1.950 23.182 1.00 94.94 225 GLN A N 1
ATOM 1793 C CA . GLN A 1 225 ? 1.131 0.859 22.497 1.00 94.94 225 GLN A CA 1
ATOM 1794 C C . GLN A 1 225 ? -0.382 1.062 22.510 1.00 94.94 225 GLN A C 1
ATOM 1796 O O . GLN A 1 225 ? -1.017 0.920 21.469 1.00 94.94 225 GLN A O 1
ATOM 1801 N N . ARG A 1 226 ? -0.967 1.485 23.637 1.00 97.00 226 ARG A N 1
ATOM 1802 C CA . ARG A 1 226 ? -2.402 1.820 23.702 1.00 97.00 226 ARG A CA 1
ATOM 1803 C C . ARG A 1 226 ? -2.764 2.939 22.730 1.00 97.00 226 ARG A C 1
ATOM 1805 O O . ARG A 1 226 ? -3.768 2.847 22.025 1.00 97.00 226 ARG A O 1
ATOM 1812 N N . ALA A 1 227 ? -1.924 3.973 22.650 1.00 96.56 227 ALA A N 1
ATOM 1813 C CA . ALA A 1 227 ? -2.094 5.044 21.676 1.00 96.56 227 ALA A CA 1
ATOM 1814 C C . ALA A 1 227 ? -1.951 4.535 20.233 1.00 96.56 227 ALA A C 1
ATOM 1816 O O . ALA A 1 227 ? -2.726 4.946 19.371 1.00 96.56 227 ALA A O 1
ATOM 1817 N N . LEU A 1 228 ? -1.002 3.635 19.953 1.00 95.62 228 LEU A N 1
ATOM 1818 C CA . LEU A 1 228 ? -0.877 3.003 18.638 1.00 95.62 228 LEU A CA 1
ATOM 1819 C C . LEU A 1 228 ? -2.149 2.227 18.285 1.00 95.62 228 LEU A C 1
ATOM 1821 O O . LEU A 1 228 ? -2.751 2.500 17.251 1.00 95.62 228 LEU A O 1
ATOM 1825 N N . HIS A 1 229 ? -2.602 1.335 19.168 1.00 96.19 229 HIS A N 1
ATOM 1826 C CA . HIS A 1 229 ? -3.801 0.516 18.980 1.00 96.19 229 HIS A CA 1
ATOM 1827 C C . HIS A 1 229 ? -5.045 1.373 18.706 1.00 96.19 229 HIS A C 1
ATOM 1829 O O . HIS A 1 229 ? -5.835 1.066 17.813 1.00 96.19 229 HIS A O 1
ATOM 1835 N N . ALA A 1 230 ? -5.189 2.497 19.414 1.00 96.25 230 ALA A N 1
ATOM 1836 C CA . ALA A 1 230 ? -6.292 3.429 19.201 1.00 96.25 230 ALA A CA 1
ATOM 1837 C C . ALA A 1 230 ? -6.285 4.070 17.802 1.00 96.25 230 ALA A C 1
ATOM 1839 O O . ALA A 1 230 ? -7.357 4.332 17.253 1.00 96.25 230 ALA A O 1
ATOM 1840 N N . ASN A 1 231 ? -5.098 4.317 17.241 1.00 95.69 231 ASN A N 1
ATOM 1841 C CA . ASN A 1 231 ? -4.915 4.992 15.956 1.00 95.69 231 ASN A CA 1
ATOM 1842 C C . ASN A 1 231 ? -4.944 4.050 14.741 1.00 95.69 231 ASN A C 1
ATOM 1844 O O . ASN A 1 231 ? -5.228 4.509 13.638 1.00 95.69 231 ASN A O 1
ATOM 1848 N N . VAL A 1 232 ? -4.643 2.760 14.916 1.00 95.38 232 VAL A N 1
ATOM 1849 C CA . VAL A 1 232 ? -4.607 1.778 13.810 1.00 95.38 232 VAL A CA 1
ATOM 1850 C C . VAL A 1 232 ? -5.900 0.981 13.659 1.00 95.38 232 VAL A C 1
ATOM 1852 O O . VAL A 1 232 ? -6.048 0.222 12.706 1.00 95.38 232 VAL A O 1
ATOM 1855 N N . TRP A 1 233 ? -6.853 1.137 14.580 1.00 94.88 233 TRP A N 1
ATOM 1856 C CA . TRP A 1 233 ? -8.156 0.499 14.436 1.00 94.88 233 TRP A CA 1
ATOM 1857 C C . TRP A 1 233 ? -8.917 1.087 13.226 1.00 94.88 233 TRP A C 1
ATOM 1859 O O . TRP A 1 233 ? -9.125 2.301 13.186 1.00 94.88 233 TRP A O 1
ATOM 1869 N N . PRO A 1 234 ? -9.357 0.263 12.256 1.00 89.25 234 PRO A N 1
ATOM 1870 C CA . PRO A 1 234 ? -9.809 0.746 10.947 1.00 89.25 234 PRO A CA 1
ATOM 1871 C C . PRO A 1 234 ? -11.221 1.361 10.909 1.00 89.25 234 PRO A C 1
ATOM 1873 O O . PRO A 1 234 ? -11.590 1.912 9.870 1.00 89.25 234 PRO A O 1
ATOM 1876 N N . TYR A 1 235 ? -12.012 1.268 11.993 1.00 84.25 235 TYR A N 1
ATOM 1877 C CA . TYR A 1 235 ? -13.430 1.681 12.035 1.00 84.25 235 TYR A CA 1
ATOM 1878 C C . TYR A 1 235 ? -13.799 2.691 13.143 1.00 84.25 235 TYR A C 1
ATOM 1880 O O . TYR A 1 235 ? -13.126 2.770 14.203 1.00 84.25 235 TYR A O 1
#

Secondary structure (DSSP, 8-state):
--HHHHHHHH---B--TTT-SSSPBPHHHHHHHHHHHHHHHHHHS---HHHHHHHHHHHHTTS-------------------S-TT--HHHHHHHHHHHH-HHHHHHHT-TTHHHHHHHHHHSTTTTTTT-HHHHHHHHHHHHHTHHHH-GGG-S-S----HHHHHHHHHHHHHHHHHHHHHHHHHHTTSS-GGG---TTTHHHHHHHHHHHHHHHHHT-SSHHHHHHHHHH---

Organism: Rasamsonia emersonii (strain ATCC 16479 / CBS 393.64 / IMI 116815) (NCBI:txid1408163)

Foldseek 3Di:
DDLLVCLVPPNQWDQDLLQDPPDTDGSVLLNVLLVLCVLCLVLLDDPDVVCVVVVVVVVVVPPDPDDDDDDDDDDDDDDDDDDDDPDDPVNVVLVCCVVPPVPVNCLVPDPCNCLSCQLVVCSPCVSVVVNSLVNVVSSVSCQVCVCVRHVPPPHRPDDDDPVRVVSSVSSVVSVVVLVVVQVVCCVVVLANPPRDDDPVCNVVSVVSLVVVLVVQLVPDPDPVNSVSSNVPSPD

Sequence (235 aa):
MNELQWAKSYARPRMNYYRSMEHPETPDDYISLLSRYLKLAPYLVTNSPSVNGYISGFLTTQISTDAGALGGSSQSTATTGDGKQGMDPLAYYQQLVRERDPVRWATIKAKYRSVRTKPISLAPSCWDREDLFSFRNSLLSVIAHWQDIAPDAGPCPVTFTTKELESHQNEMELIEGISSIMHQLHDEGLIPLGGMVRPEDYQRIREISNQFKQDFINLGEDDRQRALHANVWPY

pLDDT: mean 83.98, std 20.83, range [26.8, 98.19]

InterPro domains:
  IPR051035 Mitochondrial inheritance protein 9 [PTHR36091] (92-235)

Radius of gyration: 24.72 Å; chains: 1; bounding box: 52×46×76 Å